Protein AF-A0A183DYH9-F1 (afdb_monomer)

Organism: NCBI:txid637853

Solvent-accessible surface area (backbone atoms only — not comparable to full-atom values): 12164 Å² total; per-residue (Å²): 111,69,68,58,54,53,50,52,53,51,53,53,50,51,52,52,52,52,51,51,53,52,53,52,52,51,52,52,53,54,51,52,49,52,52,50,54,58,56,40,72,73,78,57,60,70,69,62,46,52,55,51,51,53,54,50,52,53,53,49,52,51,51,53,50,53,50,52,49,51,53,50,53,51,52,51,53,50,51,68,54,48,55,59,54,53,51,51,50,52,51,54,50,51,52,53,51,50,52,52,52,51,55,51,50,53,51,52,52,52,52,52,52,52,51,50,54,52,54,54,64,61,60,74,68,69,73,88,70,80,77,76,88,71,82,84,77,78,82,77,90,74,94,74,78,90,78,90,80,91,78,92,80,91,79,90,86,82,89,86,89,83,90,83,90,82,89,83,89,80,90,79,90,75,86,82,92,83,87,78,90,79,88,79,88,85,84,89,133

Sequence (189 aa):
MIIIIMFMIVITTMAVVIMIAVIMMIIIVVTIMVITIVIMMADYDYDMIMLIVIMMITIIMIMIMMNAIMVTATMIMMITIMMPMTMITMIMVVIAIMMIVITVMIMMTTIISMIMTIMTDYDDYDCDHDYDYGDNDYNYDYDYDNCDCDYDCDYDYDDYDHDYDDHYDHDCDNGPDYGYDYDYDYEYD

Structure (mmCIF, N/CA/C/O backbone):
data_AF-A0A183DYH9-F1
#
_entry.id   AF-A0A183DYH9-F1
#
loop_
_atom_site.group_PDB
_atom_site.id
_atom_site.type_symbol
_atom_site.label_atom_id
_atom_site.label_alt_id
_atom_site.label_comp_id
_atom_site.label_asym_id
_atom_site.label_entity_id
_atom_site.label_seq_id
_atom_site.pdbx_PDB_ins_code
_atom_site.Cartn_x
_atom_site.Cartn_y
_atom_site.Cartn_z
_atom_site.occupancy
_atom_site.B_iso_or_equiv
_atom_site.auth_seq_id
_atom_site.auth_comp_id
_atom_site.auth_asym_id
_atom_site.auth_atom_id
_atom_site.pdbx_PDB_model_num
ATOM 1 N N . MET A 1 1 ? -15.715 0.589 10.327 1.00 70.06 1 MET A N 1
ATOM 2 C CA . MET A 1 1 ? -15.089 -0.577 9.660 1.00 70.06 1 MET A CA 1
ATOM 3 C C . MET A 1 1 ? -15.222 -0.521 8.136 1.00 70.06 1 MET A C 1
ATOM 5 O O . MET A 1 1 ? -14.199 -0.505 7.471 1.00 70.06 1 MET A O 1
ATOM 9 N N . ILE A 1 2 ? -16.437 -0.407 7.578 1.00 76.88 2 ILE A N 1
ATOM 10 C CA . ILE A 1 2 ? -16.676 -0.388 6.115 1.00 76.88 2 ILE A CA 1
ATOM 11 C C . ILE A 1 2 ? -15.893 0.721 5.391 1.00 76.88 2 ILE A C 1
ATOM 13 O O . ILE A 1 2 ? -15.236 0.445 4.396 1.00 76.88 2 ILE A O 1
ATOM 17 N N . ILE A 1 3 ? -15.886 1.949 5.925 1.00 71.38 3 ILE A N 1
ATOM 18 C CA . ILE A 1 3 ? -15.164 3.084 5.320 1.00 71.38 3 ILE A CA 1
ATOM 19 C C . ILE A 1 3 ? -13.662 2.788 5.181 1.00 71.38 3 ILE A C 1
ATOM 21 O O . ILE A 1 3 ? -13.074 3.059 4.142 1.00 71.38 3 ILE A O 1
ATOM 25 N N . ILE A 1 4 ? -13.042 2.167 6.187 1.00 72.25 4 ILE A N 1
ATOM 26 C CA . ILE A 1 4 ? -11.611 1.828 6.155 1.00 72.25 4 ILE A CA 1
ATOM 27 C C . ILE A 1 4 ? -11.325 0.740 5.122 1.00 72.25 4 ILE A C 1
ATOM 29 O O . ILE A 1 4 ? -10.362 0.858 4.372 1.00 72.25 4 ILE A O 1
ATOM 33 N N . ILE A 1 5 ? -12.182 -0.283 5.037 1.00 77.81 5 ILE A N 1
ATOM 34 C CA . ILE A 1 5 ? -12.065 -1.333 4.016 1.00 77.81 5 ILE A CA 1
ATOM 35 C C . ILE A 1 5 ? -12.156 -0.712 2.616 1.00 77.81 5 ILE A C 1
ATOM 37 O O . ILE A 1 5 ? -11.338 -1.025 1.756 1.00 77.81 5 ILE A O 1
ATOM 41 N N . MET A 1 6 ? -13.089 0.223 2.400 1.00 79.38 6 MET A N 1
ATOM 42 C CA . MET A 1 6 ? -13.199 0.948 1.131 1.00 79.38 6 MET A CA 1
ATOM 43 C C . MET A 1 6 ? -11.937 1.764 0.827 1.00 79.38 6 MET A C 1
ATOM 45 O O . MET A 1 6 ? -11.432 1.691 -0.290 1.00 79.38 6 MET A O 1
ATOM 49 N N . PHE A 1 7 ? -11.377 2.475 1.810 1.00 76.19 7 PHE A N 1
ATOM 50 C CA . PHE A 1 7 ? -10.120 3.209 1.630 1.00 76.19 7 PHE A CA 1
ATOM 51 C C . PHE A 1 7 ? -8.939 2.286 1.310 1.00 76.19 7 PHE A C 1
ATOM 53 O O . PHE A 1 7 ? -8.174 2.589 0.397 1.00 76.19 7 PHE A O 1
ATOM 60 N N . MET A 1 8 ? -8.805 1.146 1.994 1.00 77.81 8 MET A N 1
ATOM 61 C CA . MET A 1 8 ? -7.749 0.174 1.692 1.00 77.81 8 MET A CA 1
ATOM 62 C C . MET A 1 8 ? -7.876 -0.367 0.265 1.00 77.81 8 MET A C 1
ATOM 64 O O . MET A 1 8 ? -6.882 -0.396 -0.454 1.00 77.81 8 MET A O 1
ATOM 68 N N . ILE A 1 9 ? -9.090 -0.717 -0.178 1.00 81.31 9 ILE A N 1
ATOM 69 C CA . ILE A 1 9 ? -9.339 -1.177 -1.553 1.00 81.31 9 ILE A CA 1
ATOM 70 C C . ILE A 1 9 ? -8.952 -0.094 -2.567 1.00 81.31 9 ILE A C 1
ATOM 72 O O . ILE A 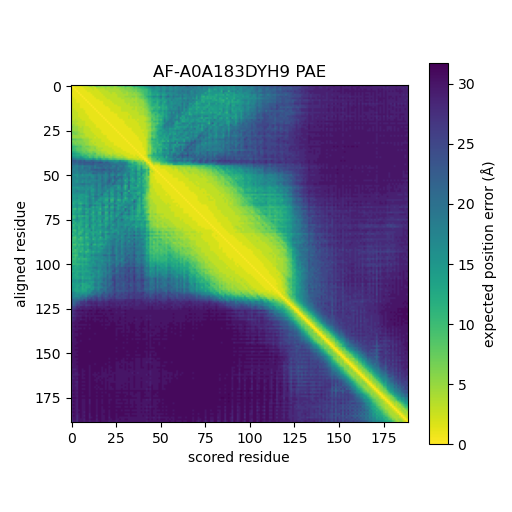1 9 ? -8.276 -0.393 -3.553 1.00 81.31 9 ILE A O 1
ATOM 76 N N . VAL A 1 10 ? -9.333 1.165 -2.329 1.00 80.38 10 VAL A N 1
ATOM 77 C CA . VAL A 1 10 ? -8.968 2.287 -3.211 1.00 80.38 10 VAL A CA 1
ATOM 78 C C . VAL A 1 10 ? -7.450 2.453 -3.278 1.00 80.38 10 VAL A C 1
ATOM 80 O O . VAL A 1 10 ? -6.890 2.542 -4.366 1.00 80.38 10 VAL A O 1
ATOM 83 N N . ILE A 1 11 ? -6.757 2.410 -2.143 1.00 77.69 11 ILE A N 1
ATOM 84 C CA . ILE A 1 11 ? -5.297 2.551 -2.105 1.00 77.69 11 ILE A CA 1
ATOM 85 C C . ILE A 1 11 ? -4.614 1.398 -2.852 1.00 77.69 11 ILE A C 1
ATOM 87 O O . ILE A 1 11 ? -3.754 1.636 -3.701 1.00 77.69 11 ILE A O 1
ATOM 91 N N . THR A 1 12 ? -5.020 0.150 -2.599 1.00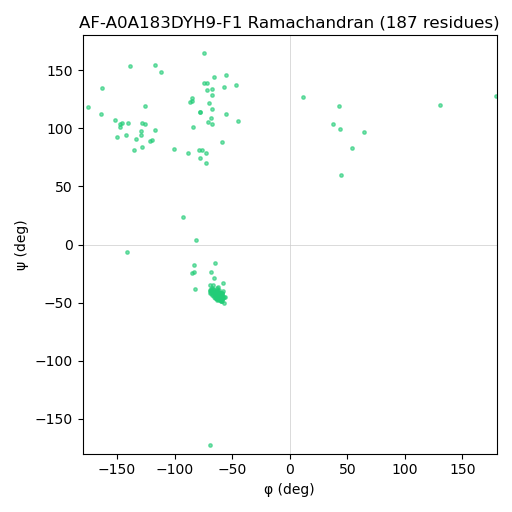 78.62 12 THR A N 1
ATOM 92 C CA . THR A 1 12 ? -4.442 -1.018 -3.279 1.00 78.62 12 THR A CA 1
ATOM 93 C C . THR A 1 12 ? -4.707 -0.982 -4.784 1.00 78.62 12 THR A C 1
ATOM 95 O O . THR A 1 12 ? -3.802 -1.247 -5.574 1.00 78.62 12 THR A O 1
ATOM 98 N N . THR A 1 13 ? -5.918 -0.613 -5.205 1.00 79.81 13 THR A N 1
ATOM 99 C CA . THR A 1 13 ? -6.245 -0.501 -6.635 1.00 79.81 13 THR A CA 1
ATOM 100 C C . THR A 1 13 ? -5.455 0.615 -7.312 1.00 79.81 13 THR A C 1
ATOM 102 O O . THR A 1 13 ? -4.912 0.385 -8.391 1.00 79.81 13 THR A O 1
ATOM 105 N N . MET A 1 14 ? -5.285 1.774 -6.669 1.00 82.38 14 MET A N 1
ATOM 106 C CA . MET A 1 14 ? -4.426 2.842 -7.192 1.00 82.38 14 MET A CA 1
ATOM 107 C C . MET A 1 14 ? -2.966 2.390 -7.324 1.00 82.38 14 MET A C 1
ATOM 109 O O . MET A 1 14 ? -2.352 2.637 -8.360 1.00 82.38 14 MET A O 1
ATOM 113 N N . ALA A 1 15 ? -2.425 1.673 -6.335 1.00 77.25 15 ALA A N 1
ATOM 114 C CA . ALA A 1 15 ? -1.061 1.145 -6.391 1.00 77.25 15 ALA A CA 1
ATOM 115 C C . ALA A 1 15 ? -0.855 0.187 -7.574 1.00 77.25 15 ALA A C 1
ATOM 117 O O . ALA A 1 15 ? 0.130 0.301 -8.306 1.00 77.25 15 ALA A O 1
ATOM 118 N N . VAL A 1 16 ? -1.804 -0.728 -7.795 1.00 82.06 16 VAL A N 1
ATOM 119 C CA . VAL A 1 16 ? -1.766 -1.677 -8.919 1.00 82.06 16 VAL A CA 1
ATOM 120 C C . VAL A 1 16 ? -1.860 -0.944 -10.257 1.00 82.06 16 VAL A C 1
ATOM 122 O O . VAL A 1 16 ? -1.085 -1.238 -11.164 1.00 82.06 16 VAL A O 1
ATOM 125 N N . VAL A 1 17 ? -2.754 0.041 -10.383 1.00 83.31 17 VAL A N 1
ATOM 126 C CA . VAL A 1 17 ? -2.893 0.836 -11.615 1.00 83.31 17 VAL A CA 1
ATOM 127 C C . VAL A 1 17 ? -1.604 1.596 -11.927 1.00 83.31 17 VAL A C 1
ATOM 129 O O . VAL A 1 17 ? -1.147 1.571 -13.070 1.00 83.31 17 VAL A O 1
ATOM 132 N N . ILE A 1 18 ? -0.980 2.216 -10.922 1.00 81.81 18 ILE A N 1
ATOM 133 C CA . ILE A 1 18 ? 0.300 2.919 -11.084 1.00 81.81 18 ILE A CA 1
ATOM 134 C C . ILE A 1 18 ? 1.393 1.937 -11.518 1.00 81.81 18 ILE A C 1
ATOM 136 O O . ILE A 1 18 ? 2.123 2.219 -12.466 1.00 81.81 18 ILE A O 1
ATOM 140 N N . MET A 1 19 ? 1.477 0.764 -10.887 1.00 86.25 19 MET A N 1
ATOM 141 C CA . MET A 1 19 ? 2.449 -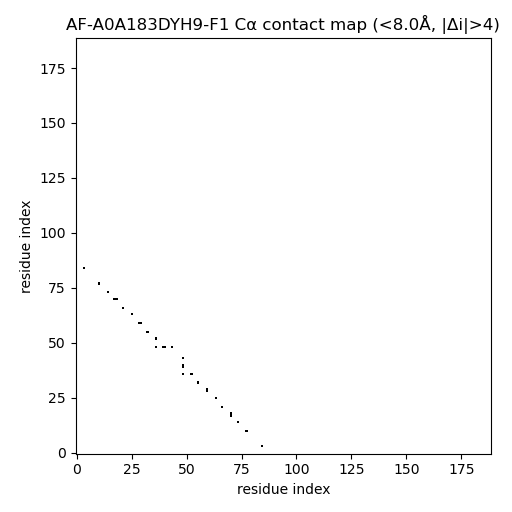0.267 -11.252 1.00 86.25 19 MET A CA 1
ATOM 142 C C . MET A 1 19 ? 2.277 -0.724 -12.707 1.00 86.25 19 MET A C 1
ATOM 144 O O . MET A 1 19 ? 3.256 -0.783 -13.450 1.00 86.25 19 MET A O 1
ATOM 148 N N . ILE A 1 20 ? 1.040 -0.989 -13.141 1.00 80.88 20 ILE A N 1
ATOM 149 C CA . ILE A 1 20 ? 0.737 -1.377 -14.527 1.00 80.88 20 ILE A CA 1
ATOM 150 C C . ILE A 1 20 ? 1.114 -0.254 -15.500 1.00 80.88 20 ILE A C 1
ATOM 152 O O . ILE A 1 20 ? 1.735 -0.525 -16.528 1.00 80.88 20 ILE A O 1
ATOM 156 N N . ALA A 1 21 ? 0.786 1.001 -15.181 1.00 81.12 21 ALA A N 1
ATOM 157 C CA . ALA A 1 21 ? 1.132 2.149 -16.016 1.00 81.12 21 ALA A CA 1
ATOM 158 C C . ALA A 1 21 ? 2.654 2.308 -16.172 1.00 81.12 21 ALA A C 1
ATOM 160 O O . ALA A 1 21 ? 3.140 2.537 -17.280 1.00 81.12 21 ALA A O 1
ATOM 161 N N . VAL A 1 22 ? 3.413 2.118 -15.088 1.00 81.94 22 VAL A N 1
ATOM 162 C CA . VAL A 1 22 ? 4.883 2.150 -15.108 1.00 81.94 22 VAL A CA 1
ATOM 163 C C . VAL A 1 22 ? 5.445 1.021 -15.974 1.00 81.94 22 VAL A C 1
ATOM 165 O O . VAL A 1 22 ? 6.307 1.273 -16.817 1.00 81.94 22 VAL A O 1
ATOM 168 N N . ILE A 1 23 ? 4.935 -0.206 -15.830 1.00 82.50 23 ILE A N 1
ATOM 169 C CA . ILE A 1 23 ? 5.358 -1.349 -16.656 1.00 82.50 23 ILE A CA 1
ATOM 170 C C . ILE A 1 23 ? 5.087 -1.070 -18.140 1.00 82.50 23 ILE A C 1
ATOM 172 O O . ILE A 1 23 ? 5.975 -1.247 -18.975 1.00 82.50 23 ILE A O 1
ATOM 176 N N . MET A 1 24 ? 3.891 -0.578 -18.470 1.00 85.62 24 MET A N 1
ATOM 177 C CA . MET A 1 24 ? 3.511 -0.208 -19.837 1.00 85.62 24 MET A CA 1
ATOM 178 C C . MET A 1 24 ? 4.438 0.867 -20.417 1.00 85.62 24 MET A C 1
ATOM 180 O O . MET A 1 24 ? 4.896 0.733 -21.551 1.00 85.62 24 MET A O 1
ATOM 184 N N . MET A 1 25 ? 4.767 1.903 -19.637 1.00 88.00 25 MET A N 1
ATOM 185 C CA . MET A 1 25 ? 5.688 2.962 -20.057 1.00 88.00 25 MET A CA 1
ATOM 186 C C . MET A 1 25 ? 7.079 2.403 -20.384 1.00 88.00 25 MET A C 1
ATOM 188 O O . MET A 1 25 ? 7.646 2.744 -21.422 1.00 88.00 25 MET A O 1
ATOM 192 N N . ILE A 1 26 ? 7.611 1.515 -19.537 1.00 81.81 26 ILE A N 1
ATOM 193 C CA . ILE A 1 26 ? 8.914 0.871 -19.759 1.00 81.81 26 ILE A CA 1
ATOM 194 C C . ILE A 1 26 ? 8.890 0.053 -21.055 1.00 81.81 26 ILE A C 1
ATOM 196 O O . ILE A 1 26 ? 9.798 0.193 -21.874 1.00 81.81 26 ILE A O 1
ATOM 200 N N . ILE A 1 27 ? 7.843 -0.749 -21.279 1.00 87.38 27 ILE A N 1
ATOM 201 C CA . ILE A 1 27 ? 7.702 -1.563 -22.497 1.00 87.38 27 ILE A CA 1
ATOM 202 C C . ILE A 1 27 ? 7.701 -0.677 -23.748 1.00 87.38 27 ILE A C 1
ATOM 204 O O . ILE A 1 27 ? 8.433 -0.962 -24.698 1.00 87.38 27 ILE A O 1
ATOM 208 N N . ILE A 1 28 ? 6.922 0.408 -23.751 1.00 87.12 28 ILE A N 1
ATOM 209 C CA . ILE A 1 28 ? 6.843 1.335 -24.890 1.00 87.12 28 ILE A CA 1
ATOM 210 C C . ILE A 1 28 ? 8.224 1.917 -25.205 1.00 87.12 28 ILE A C 1
ATOM 212 O O . ILE A 1 28 ? 8.653 1.908 -26.357 1.00 87.12 28 ILE A O 1
ATOM 216 N N . VAL A 1 29 ? 8.947 2.369 -24.183 1.00 86.31 29 VAL A N 1
ATOM 217 C CA . VAL A 1 29 ? 10.260 3.011 -24.342 1.00 86.31 29 VAL A CA 1
ATOM 218 C C . VAL A 1 29 ? 11.302 2.033 -24.866 1.00 86.31 29 VAL A C 1
ATOM 220 O O . VAL A 1 29 ? 12.028 2.355 -25.806 1.00 86.31 29 VAL A O 1
ATOM 223 N N . VAL A 1 30 ? 11.343 0.819 -24.310 1.00 85.75 30 VAL A N 1
ATOM 224 C CA . VAL A 1 30 ? 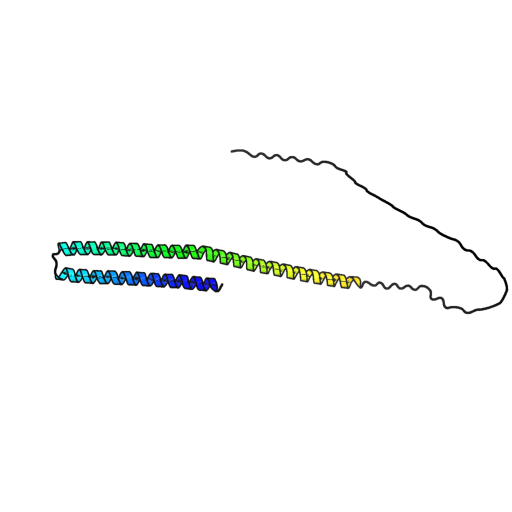12.232 -0.245 -24.794 1.00 85.75 30 VAL A CA 1
ATOM 225 C C . VAL A 1 30 ? 11.916 -0.583 -26.251 1.00 85.75 30 VAL A C 1
ATOM 227 O O . VAL A 1 30 ? 12.830 -0.719 -27.061 1.00 85.75 30 VAL A O 1
ATOM 230 N N . THR A 1 31 ? 10.634 -0.660 -26.611 1.00 85.75 31 THR A N 1
ATOM 231 C CA . THR A 1 31 ? 10.214 -0.974 -27.984 1.00 85.75 31 THR A CA 1
ATOM 232 C C . THR A 1 31 ? 10.644 0.118 -28.962 1.00 85.75 31 THR A C 1
ATOM 234 O O . THR A 1 31 ? 11.222 -0.192 -30.004 1.00 85.75 31 THR A O 1
ATOM 237 N N . ILE A 1 32 ? 10.428 1.392 -28.615 1.00 84.25 32 ILE A N 1
ATOM 238 C CA . ILE A 1 32 ? 10.880 2.532 -29.426 1.00 84.25 32 ILE A CA 1
ATOM 239 C C . ILE A 1 32 ? 12.400 2.481 -29.605 1.00 84.25 32 ILE A C 1
ATOM 241 O O . ILE A 1 32 ? 12.870 2.653 -30.727 1.00 84.25 32 ILE A O 1
ATOM 245 N N . MET A 1 33 ? 13.156 2.169 -28.545 1.00 82.81 33 MET A N 1
ATOM 246 C CA . MET A 1 33 ? 14.611 2.037 -28.634 1.00 82.81 33 MET A CA 1
ATOM 247 C C . MET A 1 33 ? 15.046 0.965 -29.624 1.00 82.81 33 MET A C 1
ATOM 249 O O . MET A 1 33 ? 15.922 1.209 -30.455 1.00 82.81 33 MET A O 1
ATOM 253 N N . VAL A 1 34 ? 14.465 -0.228 -29.534 1.00 82.12 34 VAL A N 1
ATOM 254 C CA . VAL A 1 34 ? 14.831 -1.321 -30.439 1.00 82.12 34 VAL A CA 1
ATOM 255 C C . VAL A 1 34 ? 14.561 -0.911 -31.886 1.00 82.12 34 VAL A C 1
ATOM 257 O O . VAL A 1 34 ? 15.427 -1.096 -32.739 1.00 82.12 34 VAL A O 1
ATOM 260 N N . ILE A 1 35 ? 13.413 -0.281 -32.154 1.00 78.94 35 ILE A N 1
ATOM 261 C CA . ILE A 1 35 ? 13.056 0.197 -33.495 1.00 78.94 35 ILE A CA 1
ATOM 262 C C . ILE A 1 35 ? 14.080 1.215 -34.008 1.00 78.94 35 ILE A C 1
ATOM 264 O O . ILE A 1 35 ? 14.562 1.077 -35.131 1.00 78.94 35 ILE A O 1
ATOM 268 N N . THR A 1 36 ? 14.458 2.210 -33.207 1.00 79.44 36 THR A N 1
ATOM 269 C CA . THR A 1 36 ? 15.431 3.225 -33.634 1.00 79.44 36 THR A CA 1
ATOM 270 C C . THR A 1 36 ? 16.816 2.636 -33.865 1.00 79.44 36 THR A C 1
ATOM 272 O O . THR A 1 36 ? 17.457 3.008 -34.840 1.00 79.44 36 THR A O 1
ATOM 275 N N . ILE A 1 37 ? 17.272 1.692 -33.032 1.00 76.12 37 ILE A N 1
ATOM 276 C CA . ILE A 1 37 ? 18.554 1.001 -33.252 1.00 76.12 37 ILE A CA 1
ATOM 277 C C . ILE A 1 37 ? 18.526 0.254 -34.587 1.00 76.12 37 ILE A C 1
ATOM 279 O O . ILE A 1 37 ? 19.448 0.407 -35.385 1.00 76.12 37 ILE A O 1
ATOM 283 N N . VAL A 1 38 ? 17.453 -0.494 -34.858 1.00 79.06 38 VAL A N 1
ATOM 284 C CA . VAL A 1 38 ? 17.289 -1.236 -36.117 1.00 79.06 38 VAL A CA 1
ATOM 285 C C . VAL A 1 38 ? 17.297 -0.297 -37.326 1.00 79.06 38 VAL A C 1
ATOM 287 O O . VAL A 1 38 ? 17.974 -0.590 -38.307 1.00 79.06 38 VAL A O 1
ATOM 290 N N . ILE A 1 39 ? 16.604 0.845 -37.249 1.00 74.75 39 ILE A N 1
ATOM 291 C CA . ILE A 1 39 ? 16.596 1.852 -38.324 1.00 74.75 39 ILE A CA 1
ATOM 292 C C . ILE A 1 39 ? 17.994 2.450 -38.523 1.00 74.75 39 ILE A C 1
ATOM 294 O O . ILE A 1 39 ? 18.444 2.600 -39.653 1.00 74.75 39 ILE A O 1
ATOM 298 N N . MET A 1 40 ? 18.716 2.762 -37.447 1.00 66.44 40 MET A N 1
ATOM 299 C CA . MET A 1 40 ? 20.048 3.364 -37.551 1.00 66.44 40 MET A CA 1
ATOM 300 C C . MET A 1 40 ? 21.098 2.405 -38.110 1.00 66.44 40 MET A C 1
ATOM 302 O O . MET A 1 40 ? 21.957 2.837 -38.874 1.00 66.44 40 MET A O 1
ATOM 306 N N . MET A 1 41 ? 21.006 1.110 -37.787 1.00 69.94 41 MET A N 1
ATOM 307 C CA . MET A 1 41 ? 21.869 0.078 -38.375 1.00 69.94 41 MET A CA 1
ATOM 308 C C . MET A 1 41 ? 21.658 -0.099 -39.885 1.00 69.94 41 MET A C 1
ATOM 310 O O . MET A 1 41 ? 22.510 -0.701 -40.533 1.00 69.94 41 MET A O 1
ATOM 314 N N . ALA A 1 42 ? 20.556 0.409 -40.449 1.00 66.44 42 ALA A N 1
ATOM 315 C CA . ALA A 1 42 ? 20.269 0.289 -41.872 1.00 66.44 42 ALA A CA 1
ATOM 316 C C . ALA A 1 42 ? 20.971 1.348 -42.751 1.00 66.44 42 ALA A C 1
ATOM 318 O O . ALA A 1 42 ? 21.176 1.057 -43.924 1.00 66.44 42 ALA A O 1
ATOM 319 N N . ASP A 1 43 ? 21.365 2.520 -42.217 1.00 6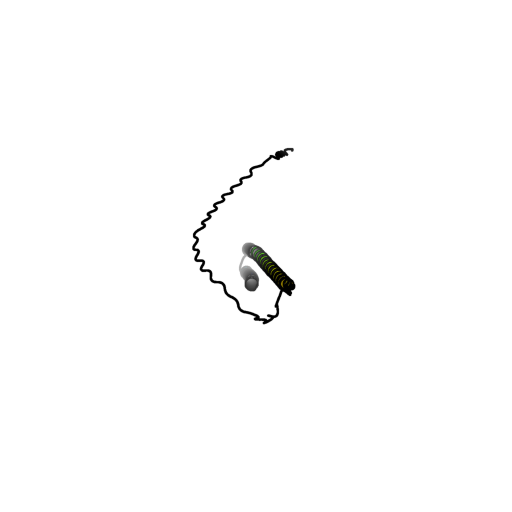2.41 43 ASP A N 1
ATOM 320 C CA . ASP A 1 43 ? 21.777 3.678 -43.047 1.00 62.41 43 ASP A CA 1
ATOM 321 C C . ASP A 1 43 ? 22.981 4.520 -42.537 1.00 62.41 43 ASP A C 1
ATOM 323 O O . ASP A 1 43 ? 23.434 5.408 -43.262 1.00 62.41 43 ASP A O 1
ATOM 327 N N . TYR A 1 44 ? 23.536 4.289 -41.333 1.00 62.84 44 TYR A N 1
ATOM 328 C CA . TYR A 1 44 ? 24.557 5.178 -40.732 1.00 62.84 44 TYR A CA 1
ATOM 329 C C . TYR A 1 44 ? 25.940 4.542 -40.495 1.00 62.84 44 TYR A C 1
ATOM 331 O O . TYR A 1 44 ? 26.079 3.337 -40.313 1.00 62.84 44 TYR A O 1
ATOM 339 N N . ASP A 1 45 ? 26.974 5.391 -40.462 1.00 73.38 45 ASP A N 1
ATOM 340 C CA . ASP A 1 45 ? 28.348 5.019 -40.101 1.00 73.38 45 ASP A CA 1
ATOM 341 C C . ASP A 1 45 ? 28.437 4.595 -38.617 1.00 73.38 45 ASP A C 1
ATOM 343 O O . ASP A 1 45 ? 27.737 5.150 -37.758 1.00 73.38 45 ASP A O 1
ATOM 347 N N . TYR A 1 46 ? 29.284 3.611 -38.298 1.00 76.62 46 TYR A N 1
ATOM 348 C CA . TYR A 1 46 ? 29.280 2.905 -37.002 1.00 76.62 46 TYR A CA 1
ATOM 349 C C . TYR A 1 46 ? 29.480 3.834 -35.789 1.00 76.62 46 TYR A C 1
ATOM 351 O O . TYR A 1 46 ? 28.887 3.597 -34.732 1.00 76.62 46 TYR A O 1
ATOM 359 N N . ASP A 1 47 ? 30.253 4.912 -35.936 1.00 75.88 47 ASP A N 1
ATOM 360 C CA . ASP A 1 47 ? 30.526 5.872 -34.857 1.00 75.88 47 ASP A CA 1
ATOM 361 C C . ASP A 1 47 ? 29.287 6.699 -34.476 1.00 75.88 47 ASP A C 1
ATOM 363 O O . ASP A 1 47 ? 29.016 6.926 -33.292 1.00 75.88 47 ASP A O 1
ATOM 367 N N . MET A 1 48 ? 28.477 7.102 -35.462 1.00 80.00 48 MET A N 1
ATOM 368 C CA . MET A 1 48 ? 27.212 7.794 -35.199 1.00 80.00 48 MET A CA 1
ATOM 369 C C . MET A 1 48 ? 26.195 6.863 -34.541 1.00 80.00 48 MET A C 1
ATOM 371 O O . MET A 1 48 ? 25.506 7.272 -33.604 1.00 80.00 48 MET A O 1
ATOM 375 N N . ILE A 1 49 ? 26.130 5.606 -34.990 1.00 75.81 49 ILE A N 1
ATOM 376 C CA . ILE A 1 49 ? 25.262 4.592 -34.383 1.00 75.81 49 ILE A CA 1
ATOM 377 C C . ILE A 1 49 ? 25.645 4.392 -32.914 1.00 75.81 49 ILE A C 1
ATOM 379 O O . ILE A 1 49 ? 24.768 4.401 -32.050 1.00 75.81 49 ILE A O 1
ATOM 383 N N . MET A 1 50 ? 26.940 4.268 -32.603 1.00 78.56 50 MET A N 1
ATOM 384 C CA . MET A 1 50 ? 27.412 4.075 -31.230 1.00 78.56 50 MET A CA 1
ATOM 385 C C . MET A 1 50 ? 27.037 5.253 -30.321 1.00 78.56 50 MET A C 1
ATOM 387 O O . MET A 1 50 ? 26.545 5.038 -29.211 1.00 78.56 50 MET A O 1
ATOM 391 N N . LEU A 1 51 ? 27.206 6.492 -30.795 1.00 80.88 51 LEU A N 1
ATOM 392 C CA . LEU A 1 51 ? 26.849 7.686 -30.026 1.00 80.88 51 LEU A CA 1
ATOM 393 C C . LEU A 1 51 ? 25.344 7.755 -29.746 1.00 80.88 51 LEU A C 1
ATOM 395 O O . LEU A 1 51 ? 24.941 8.053 -28.618 1.00 80.88 51 LEU A O 1
ATOM 399 N N . ILE A 1 52 ? 24.509 7.434 -30.738 1.00 81.12 52 ILE A N 1
ATOM 400 C CA . ILE A 1 52 ? 23.060 7.442 -30.535 1.00 81.12 52 ILE A CA 1
ATOM 401 C C . ILE A 1 52 ? 22.651 6.306 -29.595 1.00 81.12 52 ILE A C 1
ATOM 403 O O . ILE A 1 52 ? 21.877 6.554 -28.677 1.00 81.12 52 ILE A O 1
ATOM 407 N N . VAL A 1 53 ? 23.213 5.099 -29.729 1.00 81.19 53 VAL A N 1
ATOM 408 C CA . VAL A 1 53 ? 22.958 3.983 -28.798 1.00 81.19 53 VAL A CA 1
ATOM 409 C C . VAL A 1 53 ? 23.303 4.373 -27.358 1.00 81.19 53 VAL A C 1
ATOM 411 O O . VAL A 1 53 ? 22.491 4.148 -26.460 1.00 81.19 53 VAL A O 1
ATOM 414 N N . ILE A 1 54 ? 24.454 5.012 -27.123 1.00 82.31 54 ILE A N 1
ATOM 415 C CA . ILE A 1 54 ? 24.832 5.498 -25.787 1.00 82.31 54 ILE A CA 1
ATOM 416 C C . ILE A 1 54 ? 23.807 6.518 -25.274 1.00 82.31 54 ILE A C 1
ATOM 418 O O . ILE A 1 54 ? 23.355 6.404 -24.136 1.00 82.31 54 ILE A O 1
ATOM 422 N N . MET A 1 55 ? 23.388 7.473 -26.109 1.00 85.31 55 MET A N 1
ATOM 423 C CA . MET A 1 55 ? 22.360 8.454 -25.747 1.00 85.31 55 MET A CA 1
ATOM 424 C C . MET A 1 55 ? 21.004 7.796 -25.437 1.00 85.31 55 MET A C 1
ATOM 426 O O . MET A 1 55 ? 20.301 8.215 -24.521 1.00 85.31 55 MET A O 1
ATOM 430 N N . MET A 1 56 ? 20.627 6.739 -26.156 1.00 85.12 56 MET A N 1
ATOM 431 C CA . MET A 1 56 ? 19.398 6.000 -25.863 1.00 85.12 56 MET A CA 1
ATOM 432 C C . MET A 1 56 ? 19.481 5.271 -24.525 1.00 85.12 56 MET A C 1
ATOM 434 O O . MET A 1 56 ? 18.540 5.331 -23.733 1.00 85.12 56 MET A O 1
ATOM 438 N N . ILE A 1 57 ? 20.614 4.620 -24.248 1.00 82.50 57 ILE A N 1
ATOM 439 C CA . ILE A 1 57 ? 20.842 3.922 -22.979 1.00 82.50 57 ILE A CA 1
ATOM 440 C C . ILE A 1 57 ? 20.775 4.911 -21.811 1.00 82.50 57 ILE A C 1
ATOM 442 O O . ILE A 1 57 ? 20.126 4.615 -20.806 1.00 82.50 57 ILE A O 1
ATOM 446 N N . THR A 1 58 ? 21.376 6.099 -21.932 1.00 88.12 58 THR A N 1
ATOM 447 C CA . THR A 1 58 ? 21.324 7.105 -20.859 1.00 88.12 58 THR A CA 1
ATOM 448 C C . THR A 1 58 ? 19.906 7.618 -20.623 1.00 88.12 58 THR A C 1
ATOM 450 O O . THR A 1 58 ? 19.484 7.699 -19.468 1.00 88.12 58 THR A O 1
ATOM 453 N N . ILE A 1 59 ? 19.134 7.884 -21.682 1.00 86.19 59 ILE A N 1
ATOM 454 C CA . ILE A 1 59 ? 17.720 8.274 -21.560 1.00 86.19 59 ILE A CA 1
ATOM 455 C C . ILE A 1 59 ? 16.919 7.181 -20.842 1.00 86.19 59 ILE A C 1
ATOM 457 O O . ILE A 1 59 ? 16.150 7.480 -19.929 1.00 86.19 59 ILE A O 1
ATOM 461 N N . ILE A 1 60 ? 17.134 5.911 -21.189 1.00 85.06 60 ILE A N 1
ATOM 462 C CA . ILE A 1 60 ? 16.449 4.787 -20.540 1.00 85.06 60 ILE A CA 1
ATOM 463 C C . ILE A 1 60 ? 16.819 4.682 -19.067 1.00 85.06 60 ILE A C 1
ATOM 465 O O . ILE A 1 60 ? 15.932 4.507 -18.233 1.00 85.06 60 ILE A O 1
ATOM 469 N N . MET A 1 61 ? 18.099 4.824 -18.723 1.00 85.69 61 MET A N 1
ATOM 470 C CA . MET A 1 61 ? 18.523 4.818 -17.323 1.00 85.69 61 MET A CA 1
ATOM 471 C C . MET A 1 61 ? 17.848 5.938 -16.526 1.00 85.69 61 MET A C 1
ATOM 473 O O . MET A 1 61 ? 17.367 5.686 -15.420 1.00 85.69 61 MET A O 1
ATOM 477 N N . ILE A 1 62 ? 17.751 7.146 -17.092 1.00 87.38 62 ILE A N 1
ATOM 478 C CA . ILE A 1 62 ? 17.050 8.273 -16.460 1.00 87.38 62 ILE A CA 1
ATOM 479 C C . ILE A 1 62 ? 15.566 7.943 -16.273 1.00 87.38 62 ILE A C 1
ATOM 481 O O . ILE A 1 62 ? 15.027 8.141 -15.186 1.00 87.38 62 ILE A O 1
ATOM 485 N N . MET A 1 63 ? 14.907 7.389 -17.290 1.00 87.50 63 MET A N 1
ATOM 486 C CA . MET A 1 63 ? 13.497 7.010 -17.205 1.00 87.50 63 MET A CA 1
ATOM 487 C C . MET A 1 63 ? 13.228 5.926 -16.159 1.00 87.50 63 MET A C 1
ATOM 489 O O . MET A 1 63 ? 12.278 6.038 -15.385 1.00 87.50 63 MET A O 1
ATOM 493 N N . ILE A 1 64 ? 14.069 4.890 -16.107 1.00 83.31 64 ILE A N 1
ATOM 494 C CA . ILE A 1 64 ? 13.975 3.832 -15.095 1.00 83.31 64 ILE A CA 1
ATOM 495 C C . ILE A 1 64 ? 14.158 4.432 -13.699 1.00 83.31 64 ILE A C 1
ATOM 497 O O . ILE A 1 64 ? 13.385 4.118 -12.795 1.00 83.31 64 ILE A O 1
ATOM 501 N N . MET A 1 65 ? 15.132 5.328 -13.525 1.00 86.56 65 MET A N 1
ATOM 502 C CA . MET A 1 65 ? 15.384 5.990 -12.248 1.00 86.56 65 MET A CA 1
ATOM 503 C C . MET A 1 65 ? 14.204 6.868 -11.820 1.00 86.56 65 MET A C 1
ATOM 505 O O . MET A 1 65 ? 13.755 6.768 -10.680 1.00 86.56 65 MET A O 1
ATOM 509 N N . MET A 1 66 ? 13.651 7.675 -12.728 1.00 87.50 66 MET A N 1
ATOM 510 C CA . MET A 1 66 ? 12.460 8.481 -12.451 1.00 87.50 66 MET A CA 1
ATOM 511 C C . MET A 1 66 ? 11.266 7.610 -12.054 1.00 87.50 66 MET A C 1
ATOM 513 O O . MET A 1 66 ? 10.585 7.913 -11.076 1.00 87.50 66 MET A O 1
ATOM 517 N N . ASN A 1 67 ? 11.043 6.499 -12.758 1.00 83.75 67 ASN A N 1
ATOM 518 C CA . ASN A 1 67 ? 9.983 5.555 -12.416 1.00 83.75 67 ASN A CA 1
ATOM 519 C C . ASN A 1 67 ? 10.203 4.917 -11.041 1.00 83.75 67 ASN A C 1
ATOM 521 O O . ASN A 1 67 ? 9.265 4.844 -10.250 1.00 83.75 67 ASN A O 1
ATOM 525 N N . ALA A 1 68 ? 11.433 4.512 -10.718 1.00 82.69 68 ALA A N 1
ATOM 526 C CA . ALA A 1 68 ? 11.764 3.977 -9.400 1.00 82.69 68 ALA A CA 1
ATOM 527 C C . ALA A 1 68 ? 11.498 5.006 -8.287 1.00 82.69 68 ALA A C 1
ATOM 529 O O . ALA A 1 68 ? 10.922 4.662 -7.251 1.00 82.69 68 ALA A O 1
ATOM 530 N N . ILE A 1 69 ? 11.848 6.276 -8.518 1.00 86.81 69 ILE A N 1
ATOM 531 C CA . ILE A 1 69 ? 11.574 7.374 -7.583 1.00 86.81 69 ILE A CA 1
ATOM 532 C C . ILE A 1 69 ? 10.065 7.560 -7.403 1.00 86.81 69 ILE A C 1
ATOM 534 O O . ILE A 1 69 ? 9.601 7.622 -6.266 1.00 86.81 69 ILE A O 1
ATOM 538 N N . MET A 1 70 ? 9.287 7.596 -8.491 1.00 87.31 70 MET A N 1
ATOM 539 C CA . MET A 1 70 ? 7.831 7.745 -8.405 1.00 87.31 70 MET A CA 1
ATOM 540 C C . MET A 1 70 ? 7.182 6.590 -7.641 1.00 87.31 70 MET A C 1
ATOM 542 O O . MET A 1 70 ? 6.384 6.829 -6.735 1.00 87.31 70 MET A O 1
ATOM 546 N N . VAL A 1 71 ? 7.560 5.344 -7.940 1.00 83.12 71 VAL A N 1
ATOM 547 C CA . VAL A 1 71 ? 7.050 4.169 -7.218 1.00 83.12 71 VAL A CA 1
ATOM 548 C C . VAL A 1 71 ? 7.394 4.270 -5.732 1.00 83.12 71 VAL A C 1
ATOM 550 O O . VAL A 1 71 ? 6.509 4.136 -4.889 1.00 83.12 71 VAL A O 1
ATOM 553 N N . THR A 1 72 ? 8.638 4.603 -5.392 1.00 85.25 72 THR A N 1
ATOM 554 C CA . THR A 1 72 ? 9.058 4.750 -3.990 1.00 85.25 72 THR A CA 1
ATOM 555 C C . THR A 1 72 ? 8.284 5.863 -3.279 1.00 85.25 72 THR A C 1
ATOM 557 O O . THR A 1 72 ? 7.796 5.656 -2.169 1.00 85.25 72 THR A O 1
ATOM 560 N N . ALA A 1 73 ? 8.090 7.017 -3.923 1.00 81.12 73 ALA A N 1
ATOM 561 C CA . ALA A 1 73 ? 7.319 8.128 -3.369 1.00 81.12 73 ALA A CA 1
ATOM 562 C C . ALA A 1 73 ? 5.851 7.746 -3.118 1.00 81.12 73 ALA A C 1
ATOM 564 O O . ALA A 1 73 ? 5.296 8.071 -2.067 1.00 81.12 73 ALA A O 1
ATOM 565 N N . THR A 1 74 ? 5.229 7.007 -4.043 1.00 83.62 74 THR A N 1
ATOM 566 C CA . THR A 1 74 ? 3.853 6.517 -3.855 1.00 83.62 74 THR A CA 1
ATOM 567 C C . THR A 1 74 ? 3.755 5.503 -2.719 1.00 83.62 74 THR A C 1
ATOM 569 O O . THR A 1 74 ? 2.839 5.597 -1.905 1.00 83.62 74 THR A O 1
ATOM 572 N N . MET A 1 75 ? 4.723 4.589 -2.594 1.00 83.31 75 MET A N 1
ATOM 573 C CA . MET A 1 75 ? 4.790 3.638 -1.480 1.00 83.31 75 MET A CA 1
ATOM 574 C C . MET A 1 75 ? 4.920 4.353 -0.134 1.00 83.31 75 MET A C 1
ATOM 576 O O . MET A 1 75 ? 4.196 4.022 0.805 1.00 83.31 75 MET A O 1
ATOM 580 N N . ILE A 1 76 ? 5.783 5.370 -0.051 1.00 85.62 76 ILE A N 1
ATOM 581 C CA . ILE A 1 76 ? 5.932 6.185 1.159 1.00 85.62 76 ILE A CA 1
ATOM 582 C C . ILE A 1 76 ? 4.614 6.888 1.491 1.00 85.62 76 ILE A C 1
ATOM 584 O O . ILE A 1 76 ? 4.163 6.783 2.627 1.00 85.62 76 ILE A O 1
ATOM 588 N N . MET A 1 77 ? 3.958 7.533 0.518 1.00 83.31 77 MET A N 1
ATOM 589 C CA . MET A 1 77 ? 2.653 8.171 0.746 1.00 83.31 77 MET A CA 1
ATOM 590 C C . MET A 1 77 ? 1.588 7.187 1.240 1.00 83.31 77 MET A C 1
ATOM 592 O O . MET A 1 77 ? 0.798 7.516 2.121 1.00 83.31 77 MET A O 1
ATOM 596 N N . MET A 1 78 ? 1.558 5.965 0.708 1.00 84.69 78 MET A N 1
ATOM 597 C CA . MET A 1 78 ? 0.618 4.952 1.188 1.00 84.69 78 MET A CA 1
ATOM 598 C C . MET A 1 78 ? 0.891 4.577 2.645 1.00 84.69 78 MET A C 1
ATOM 600 O O . MET A 1 78 ? -0.043 4.517 3.442 1.00 84.69 78 MET A O 1
ATOM 604 N N . ILE A 1 79 ? 2.156 4.372 3.020 1.00 81.81 79 ILE A N 1
ATOM 605 C CA . ILE A 1 79 ? 2.531 4.051 4.403 1.00 81.81 79 ILE A CA 1
ATOM 606 C C . ILE A 1 79 ? 2.179 5.209 5.346 1.00 81.81 79 ILE A C 1
ATOM 608 O O . ILE A 1 79 ? 1.593 4.974 6.406 1.00 81.81 79 ILE A O 1
ATOM 612 N N . THR A 1 80 ? 2.483 6.452 4.960 1.00 87.06 80 THR A N 1
ATOM 613 C CA . THR A 1 80 ? 2.211 7.629 5.799 1.00 87.06 80 THR A CA 1
ATOM 614 C C . THR A 1 80 ? 0.722 7.882 5.997 1.00 87.06 80 THR A C 1
ATOM 616 O O . THR A 1 80 ? 0.352 8.393 7.048 1.00 87.06 80 THR A O 1
ATOM 619 N N . ILE A 1 81 ? -0.137 7.496 5.049 1.00 83.31 81 ILE A N 1
ATOM 620 C CA . ILE A 1 81 ? -1.598 7.586 5.197 1.00 83.31 81 ILE A CA 1
ATOM 621 C C . ILE A 1 81 ? -2.157 6.389 5.978 1.00 83.31 81 ILE A C 1
ATOM 623 O O . ILE A 1 81 ? -3.066 6.552 6.793 1.00 83.31 81 ILE A O 1
ATOM 627 N N . MET A 1 82 ? -1.626 5.180 5.775 1.00 82.12 82 MET A N 1
ATOM 628 C CA . MET A 1 82 ? -2.142 3.988 6.455 1.00 82.12 82 MET A CA 1
ATOM 629 C C . MET A 1 82 ? -1.844 3.978 7.958 1.00 82.12 82 MET A C 1
ATOM 631 O O . MET A 1 82 ? -2.725 3.604 8.728 1.00 82.12 82 MET A O 1
ATOM 635 N N . MET A 1 83 ? -0.655 4.409 8.395 1.00 85.75 83 MET A N 1
ATOM 636 C CA . MET A 1 83 ? -0.298 4.424 9.824 1.00 85.75 83 MET A CA 1
ATOM 637 C C . MET A 1 83 ? -1.254 5.237 10.721 1.00 85.75 83 MET A C 1
ATOM 639 O O . MET A 1 83 ? -1.719 4.700 11.727 1.00 85.75 83 MET A O 1
ATOM 643 N N . PRO A 1 84 ? -1.602 6.502 10.414 1.00 85.75 84 PRO A N 1
ATOM 644 C CA . PRO A 1 84 ? -2.550 7.246 11.238 1.00 85.75 84 PRO A CA 1
ATOM 645 C C . PRO A 1 84 ? -3.954 6.641 11.168 1.00 85.75 84 PRO A C 1
ATOM 647 O O . PRO A 1 84 ? -4.652 6.612 12.178 1.00 85.75 84 PRO A O 1
ATOM 650 N N . MET A 1 85 ? -4.363 6.097 10.017 1.00 85.19 85 MET A N 1
ATOM 651 C CA . MET A 1 85 ? -5.669 5.448 9.886 1.00 85.19 85 MET A CA 1
ATOM 652 C C . MET A 1 85 ? -5.783 4.215 10.787 1.00 85.19 85 MET A C 1
ATOM 654 O O . MET A 1 85 ? -6.786 4.071 11.487 1.00 85.19 85 MET A O 1
ATOM 658 N N . THR A 1 86 ? -4.763 3.352 10.833 1.00 84.25 86 THR A N 1
ATOM 659 C CA . THR A 1 86 ? -4.773 2.185 11.730 1.00 84.25 86 THR A CA 1
ATOM 660 C C . THR A 1 86 ? -4.757 2.607 13.199 1.00 84.25 86 THR A C 1
ATOM 662 O O . THR A 1 86 ? -5.531 2.070 13.994 1.00 84.25 86 THR A O 1
ATOM 665 N N . MET A 1 87 ? -3.979 3.630 13.562 1.00 89.88 87 MET A N 1
ATOM 666 C CA . MET A 1 87 ? -3.987 4.197 14.917 1.00 89.88 87 MET A CA 1
ATOM 667 C C . MET A 1 87 ? -5.375 4.708 15.321 1.00 89.88 87 MET A C 1
ATOM 669 O O . MET A 1 87 ? -5.881 4.340 16.381 1.00 89.88 87 MET A O 1
ATOM 673 N N . ILE A 1 88 ? -6.034 5.487 14.458 1.00 89.94 88 ILE A N 1
ATOM 674 C CA . ILE A 1 88 ? -7.392 5.991 14.709 1.00 89.94 88 ILE A CA 1
ATOM 675 C C . ILE A 1 88 ? -8.364 4.826 14.907 1.00 89.94 88 ILE A C 1
ATOM 677 O O . ILE A 1 88 ? -9.187 4.861 15.822 1.00 89.94 88 ILE A O 1
ATOM 681 N N . THR A 1 89 ? -8.259 3.761 14.106 1.00 87.50 89 THR A N 1
ATOM 682 C CA . THR A 1 89 ? -9.135 2.595 14.289 1.00 87.50 89 THR A CA 1
ATOM 683 C C . THR A 1 89 ? -8.930 1.901 15.624 1.00 87.50 89 THR A C 1
ATOM 685 O O . THR A 1 89 ? -9.918 1.566 16.273 1.00 87.50 89 THR A O 1
ATOM 688 N N . MET A 1 90 ? -7.682 1.740 16.066 1.00 91.94 90 MET A N 1
ATOM 689 C CA . MET A 1 90 ? -7.382 1.152 17.370 1.00 91.94 90 MET A CA 1
ATOM 690 C C . MET A 1 90 ? -7.974 2.001 18.497 1.00 91.94 90 MET A C 1
ATOM 692 O O . MET A 1 90 ? -8.624 1.458 19.386 1.00 91.94 90 MET A O 1
ATOM 696 N N . ILE A 1 91 ? -7.847 3.330 18.414 1.00 93.19 91 ILE A N 1
ATOM 697 C CA . ILE A 1 91 ? -8.443 4.253 19.389 1.00 93.19 91 ILE A CA 1
ATOM 698 C C . ILE A 1 91 ? -9.968 4.105 19.422 1.00 93.19 91 ILE A C 1
ATOM 700 O O . ILE A 1 91 ? -10.543 3.961 20.499 1.00 93.19 91 ILE A O 1
ATOM 704 N N . MET A 1 92 ? -10.638 4.076 18.265 1.00 90.62 92 MET A N 1
ATOM 705 C CA . MET A 1 92 ? -12.094 3.893 18.230 1.00 90.62 92 MET A CA 1
ATOM 706 C C . MET A 1 92 ? -12.532 2.552 18.829 1.00 90.62 92 MET A C 1
ATOM 708 O O . MET A 1 92 ? -13.549 2.499 19.516 1.00 90.62 92 MET A O 1
ATOM 712 N N . VAL A 1 93 ? -11.781 1.474 18.581 1.00 91.88 93 VAL A N 1
ATOM 713 C CA . VAL A 1 93 ? -12.063 0.150 19.158 1.00 91.88 93 VAL A CA 1
ATOM 714 C C . VAL A 1 93 ? -11.917 0.186 20.678 1.00 91.88 93 VAL A C 1
ATOM 716 O O . VAL A 1 93 ? -12.798 -0.306 21.378 1.00 91.88 93 VAL A O 1
ATOM 719 N N . VAL A 1 94 ? -10.859 0.814 21.197 1.00 94.81 94 VAL A N 1
ATOM 720 C CA . VAL A 1 94 ? -10.657 0.975 22.646 1.00 94.81 94 VAL A CA 1
ATOM 721 C C . VAL A 1 94 ? -11.804 1.766 23.273 1.00 94.81 94 VAL A C 1
ATOM 723 O O . VAL A 1 94 ? -12.366 1.320 24.270 1.00 94.81 94 VAL A O 1
ATOM 726 N N . ILE A 1 95 ? -12.212 2.885 22.666 1.00 94.81 95 ILE A N 1
ATOM 727 C CA . ILE A 1 95 ? -13.353 3.682 23.145 1.00 94.81 95 ILE A CA 1
ATOM 728 C C . ILE A 1 95 ? -14.638 2.844 23.145 1.00 94.81 95 ILE A C 1
ATOM 730 O O . ILE A 1 95 ? -15.381 2.863 24.123 1.00 94.81 95 ILE A O 1
ATOM 734 N N . ALA A 1 96 ? -14.895 2.074 22.085 1.00 93.94 96 ALA A N 1
ATOM 735 C CA . ALA A 1 96 ? -16.069 1.208 22.016 1.00 93.94 96 ALA A CA 1
ATOM 736 C C . ALA A 1 96 ? -16.069 0.149 23.132 1.00 93.94 96 ALA A C 1
ATOM 738 O O . ALA A 1 96 ? -17.095 -0.056 23.780 1.00 93.94 96 ALA A O 1
ATOM 739 N N . ILE A 1 97 ? -14.921 -0.481 23.400 1.00 94.31 97 ILE A N 1
ATOM 740 C CA . ILE A 1 97 ? -14.773 -1.441 24.504 1.00 94.31 97 ILE A CA 1
ATOM 741 C C . ILE A 1 97 ? -15.006 -0.749 25.850 1.00 94.31 97 ILE A C 1
ATOM 743 O O . ILE A 1 97 ? -15.757 -1.269 26.671 1.00 94.31 97 ILE A O 1
ATOM 747 N N . MET A 1 98 ? -14.426 0.433 26.072 1.00 94.56 98 MET A N 1
ATOM 748 C CA . MET A 1 98 ? -14.642 1.199 27.304 1.00 94.56 98 MET A CA 1
ATOM 749 C C . MET A 1 98 ? -16.120 1.525 27.526 1.00 94.56 98 MET A C 1
ATOM 751 O O . MET A 1 98 ? -16.622 1.344 28.632 1.00 94.56 98 MET A O 1
ATOM 755 N N . MET A 1 99 ? -16.832 1.953 26.481 1.00 95.56 99 MET A N 1
ATOM 756 C CA . MET A 1 99 ? -18.270 2.217 26.559 1.00 95.56 99 MET A CA 1
ATOM 757 C C . MET A 1 99 ? -19.049 0.958 26.946 1.00 95.56 99 MET A C 1
ATOM 759 O O . MET A 1 99 ? -19.909 1.022 27.822 1.00 95.56 99 MET A O 1
ATOM 763 N N . ILE A 1 100 ? -18.713 -0.196 26.360 1.00 95.06 100 ILE A N 1
ATOM 764 C CA . ILE A 1 100 ? -19.324 -1.479 26.736 1.00 95.06 100 ILE A CA 1
ATOM 765 C C . ILE A 1 100 ? -19.068 -1.770 28.219 1.00 95.06 100 ILE A C 1
ATOM 767 O O . ILE A 1 100 ? -20.016 -2.038 28.951 1.00 95.06 100 ILE A O 1
ATOM 771 N N . VAL A 1 101 ? -17.827 -1.644 28.693 1.00 95.81 101 VAL A N 1
ATOM 772 C CA . VAL A 1 101 ? -17.488 -1.878 30.107 1.00 95.81 101 VAL A CA 1
ATOM 773 C C . VAL A 1 101 ? -18.289 -0.958 31.031 1.00 95.81 101 VAL A C 1
ATOM 775 O O . VAL A 1 101 ? -18.882 -1.440 31.993 1.00 95.81 101 VAL A O 1
ATOM 778 N N . ILE A 1 102 ? -18.380 0.339 30.722 1.00 95.69 102 ILE A N 1
ATOM 779 C CA . ILE A 1 102 ? -19.168 1.301 31.509 1.00 95.69 102 ILE A CA 1
ATOM 780 C C . ILE A 1 102 ? -20.647 0.899 31.538 1.0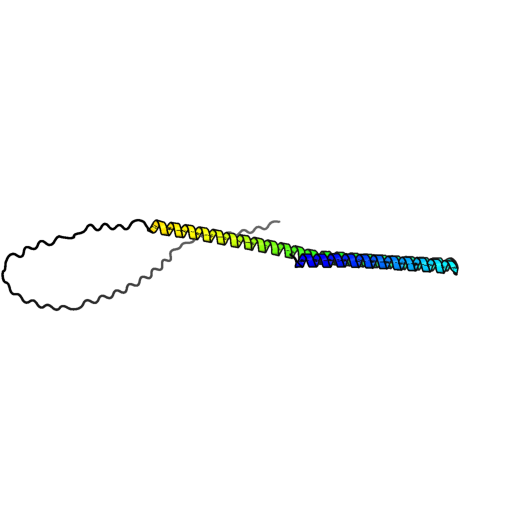0 95.69 102 ILE A C 1
ATOM 782 O O . ILE A 1 102 ? -21.244 0.855 32.611 1.00 95.69 102 ILE A O 1
ATOM 786 N N . THR A 1 103 ? -21.238 0.559 30.389 1.00 95.25 103 THR A N 1
ATOM 787 C CA . THR A 1 103 ? -22.652 0.144 30.336 1.00 95.25 103 THR A CA 1
ATOM 788 C C . THR A 1 103 ? -22.919 -1.134 31.129 1.00 95.25 103 THR A C 1
ATOM 790 O O . THR A 1 103 ? -23.927 -1.212 31.827 1.00 95.25 103 THR A O 1
ATOM 793 N N . VAL A 1 104 ? -22.002 -2.106 31.089 1.00 94.88 104 VAL A N 1
ATOM 794 C CA . VAL A 1 104 ? -22.092 -3.328 31.898 1.00 94.88 104 VAL A CA 1
ATOM 795 C C . VAL A 1 104 ? -21.982 -3.001 33.387 1.00 94.88 104 VAL A C 1
ATOM 797 O O . VAL A 1 104 ? -22.782 -3.508 34.167 1.00 94.88 104 VAL A O 1
ATOM 800 N N . MET A 1 105 ? -21.055 -2.129 33.794 1.00 95.50 105 MET A N 1
ATOM 801 C CA . MET A 1 105 ? -20.942 -1.716 35.198 1.00 95.50 105 MET A CA 1
ATOM 802 C C . MET A 1 105 ? -22.220 -1.041 35.696 1.00 95.50 105 MET A C 1
ATOM 804 O O . MET A 1 105 ? -22.714 -1.415 36.755 1.00 95.50 105 MET A O 1
ATOM 808 N N . ILE A 1 106 ? -22.787 -0.111 34.920 1.00 95.00 106 ILE A N 1
ATOM 809 C CA . ILE A 1 106 ? -24.053 0.554 35.264 1.00 95.00 106 ILE A CA 1
ATOM 810 C C . ILE A 1 106 ? -25.191 -0.468 35.374 1.00 95.00 106 ILE A C 1
ATOM 812 O O . ILE A 1 106 ? -26.002 -0.392 36.287 1.00 95.00 106 ILE A O 1
ATOM 816 N N . MET A 1 107 ? -25.257 -1.446 34.470 1.00 94.50 107 MET A N 1
ATOM 817 C CA . MET A 1 107 ? -26.268 -2.503 34.541 1.00 94.50 107 MET A CA 1
ATOM 818 C C . MET A 1 107 ? -26.112 -3.359 35.803 1.00 94.50 107 MET A C 1
ATOM 820 O O . MET A 1 107 ? -27.097 -3.699 36.449 1.00 94.50 107 MET A O 1
ATOM 824 N N . MET A 1 108 ? -24.880 -3.693 36.185 1.00 93.44 108 MET A N 1
ATOM 825 C CA . MET A 1 108 ? -24.632 -4.456 37.407 1.00 93.44 108 MET A CA 1
ATOM 826 C C . MET A 1 108 ? -24.999 -3.648 38.655 1.00 93.44 108 MET A C 1
ATOM 828 O O . MET A 1 108 ? -25.624 -4.198 39.559 1.00 93.44 108 MET A O 1
ATOM 832 N N . THR A 1 109 ? -24.673 -2.352 38.709 1.00 93.38 109 THR A N 1
ATOM 833 C CA . THR A 1 109 ? -25.038 -1.511 39.858 1.00 93.38 109 THR A CA 1
ATOM 834 C C . THR A 1 109 ? -26.546 -1.321 39.975 1.00 93.38 109 THR A C 1
ATOM 836 O O . THR A 1 109 ? -27.057 -1.381 41.091 1.00 93.38 109 THR A O 1
ATOM 839 N N . THR A 1 110 ? -27.274 -1.168 38.863 1.00 92.06 110 THR A N 1
ATOM 840 C CA . THR A 1 110 ? -28.743 -1.064 38.894 1.00 92.06 110 THR A CA 1
ATOM 841 C C . THR A 1 110 ? -29.411 -2.371 39.313 1.00 92.06 110 THR A C 1
ATOM 843 O O . THR A 1 110 ? -30.369 -2.344 40.085 1.00 92.06 110 THR A O 1
ATOM 846 N N . ILE A 1 111 ? -28.894 -3.524 38.872 1.00 93.00 111 ILE A N 1
ATOM 847 C CA . ILE A 1 111 ? -29.380 -4.835 39.328 1.00 93.00 111 ILE A CA 1
ATOM 848 C C . ILE A 1 111 ? -29.156 -4.989 40.835 1.00 93.00 111 ILE A C 1
ATOM 850 O O . ILE A 1 111 ? -30.079 -5.370 41.552 1.00 93.00 111 ILE A O 1
ATOM 854 N N . ILE A 1 112 ? -27.959 -4.661 41.332 1.00 92.12 112 ILE A N 1
ATOM 855 C CA . ILE A 1 112 ? -27.655 -4.738 42.767 1.00 92.12 112 ILE A CA 1
ATOM 856 C C . ILE A 1 112 ? -28.573 -3.804 43.562 1.00 92.12 112 ILE A C 1
ATOM 858 O O . ILE A 1 112 ? -29.143 -4.239 44.559 1.00 92.12 112 ILE A O 1
ATOM 862 N N . SER A 1 113 ? -28.775 -2.557 43.119 1.00 89.62 113 SER A N 1
ATOM 863 C CA . SER A 1 113 ? -29.671 -1.631 43.819 1.00 89.62 113 SER A CA 1
ATOM 864 C C . SER A 1 113 ? -31.112 -2.137 43.851 1.00 89.62 113 SER A C 1
ATOM 866 O O . SER A 1 113 ? -31.749 -2.033 44.891 1.00 89.62 113 SER A O 1
ATOM 868 N N . MET A 1 114 ? -31.606 -2.733 42.757 1.00 88.38 114 MET A N 1
ATOM 869 C CA . MET A 1 114 ? -32.945 -3.334 42.724 1.00 88.38 114 MET A CA 1
ATOM 870 C C . MET A 1 114 ? -33.075 -4.501 43.708 1.00 88.38 114 MET A C 1
ATOM 872 O O . MET A 1 114 ? -34.084 -4.612 44.400 1.00 88.38 114 MET A O 1
ATOM 876 N N . ILE A 1 115 ? -32.061 -5.368 43.794 1.00 88.44 115 ILE A N 1
ATOM 877 C CA . ILE A 1 115 ? -32.055 -6.477 44.758 1.00 88.44 115 ILE A CA 1
ATOM 878 C C . ILE A 1 115 ? -32.097 -5.930 46.188 1.00 88.44 115 ILE A C 1
ATOM 880 O O . ILE A 1 115 ? -32.896 -6.407 46.987 1.00 88.44 115 ILE A O 1
ATOM 884 N N . MET A 1 116 ? -31.289 -4.910 46.492 1.00 83.88 116 MET A N 1
ATOM 885 C CA . MET A 1 116 ? -31.271 -4.288 47.817 1.00 83.88 116 MET A CA 1
ATOM 886 C C . MET A 1 116 ? -32.618 -3.654 48.173 1.00 83.88 116 MET A C 1
ATOM 888 O O . MET A 1 116 ? -33.099 -3.895 49.272 1.00 83.88 116 MET A O 1
ATOM 892 N N . THR A 1 117 ? -33.259 -2.921 47.252 1.00 81.44 117 THR A N 1
ATOM 893 C CA . THR A 1 117 ? -34.588 -2.331 47.503 1.00 81.44 117 THR A CA 1
ATOM 894 C C . THR A 1 117 ? -35.658 -3.390 47.748 1.00 81.44 117 THR A C 1
ATOM 896 O O . THR A 1 117 ? -36.513 -3.207 48.602 1.00 81.44 117 THR A O 1
ATOM 899 N N . ILE A 1 118 ? -35.597 -4.518 47.030 1.00 79.56 118 ILE A N 1
ATOM 900 C CA . ILE A 1 118 ? -36.528 -5.627 47.260 1.00 79.56 118 ILE A CA 1
ATOM 901 C C . ILE A 1 118 ? -36.273 -6.246 48.636 1.00 79.56 118 ILE A C 1
ATOM 903 O O . ILE A 1 118 ? -37.224 -6.526 49.349 1.00 79.56 118 ILE A O 1
ATOM 907 N N . MET A 1 119 ? -35.013 -6.457 49.027 1.00 74.31 119 MET A N 1
ATOM 908 C CA . MET A 1 119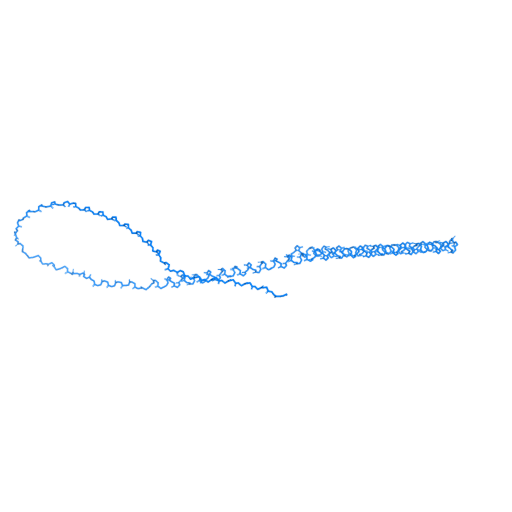 ? -34.697 -7.012 50.348 1.00 74.31 119 MET A CA 1
ATOM 909 C C . MET A 1 119 ? -35.177 -6.099 51.482 1.00 74.31 119 MET A C 1
ATOM 911 O O . MET A 1 119 ? -35.784 -6.599 52.420 1.00 74.31 119 MET A O 1
ATOM 915 N N . THR A 1 120 ? -34.996 -4.780 51.367 1.00 69.44 120 THR A N 1
ATOM 916 C CA . THR A 1 120 ? -35.480 -3.834 52.386 1.00 69.44 120 THR A CA 1
ATOM 917 C C . THR A 1 120 ? -37.007 -3.755 52.452 1.00 69.44 120 THR A C 1
ATOM 919 O O . THR A 1 120 ? -37.545 -3.685 53.547 1.00 69.44 120 THR A O 1
ATOM 922 N N . ASP A 1 121 ? -37.715 -3.832 51.318 1.00 59.28 121 ASP A N 1
ATOM 923 C CA . ASP A 1 121 ? -39.192 -3.841 51.306 1.00 59.28 121 ASP A CA 1
ATOM 924 C C . ASP A 1 121 ? -39.790 -5.125 51.916 1.00 59.28 121 ASP A C 1
ATOM 926 O O . ASP A 1 121 ? -40.942 -5.125 52.348 1.00 59.28 121 ASP A O 1
ATOM 930 N N . TYR A 1 122 ? -39.044 -6.236 51.936 1.00 56.12 122 TYR A N 1
ATOM 931 C CA . TYR A 1 122 ? -39.494 -7.482 52.569 1.00 56.12 122 TYR A CA 1
ATOM 932 C C . TYR A 1 122 ? -39.220 -7.533 54.079 1.00 56.12 122 TYR A C 1
ATOM 934 O O . TYR A 1 122 ? -39.937 -8.251 54.775 1.00 56.12 122 TYR A O 1
ATOM 942 N N . ASP A 1 123 ? -38.239 -6.779 54.581 1.00 52.50 123 ASP A N 1
ATOM 943 C CA . ASP A 1 123 ? -37.927 -6.709 56.016 1.00 52.50 123 ASP A CA 1
ATOM 944 C C . ASP A 1 123 ? -38.833 -5.710 56.775 1.00 52.50 123 ASP A C 1
ATOM 946 O O . ASP A 1 123 ? -38.992 -5.841 57.983 1.00 52.50 123 ASP A O 1
ATOM 950 N N . ASP A 1 124 ? -39.511 -4.781 56.086 1.00 48.88 124 ASP A N 1
ATOM 951 C CA . ASP A 1 124 ? -40.508 -3.863 56.686 1.00 48.88 124 ASP A CA 1
ATOM 952 C C . ASP A 1 124 ? -41.910 -4.497 56.870 1.00 48.88 124 ASP A C 1
ATOM 954 O O . ASP A 1 124 ? -42.855 -3.843 57.308 1.00 48.88 124 ASP A O 1
ATOM 958 N N . TYR A 1 125 ? -42.065 -5.792 56.567 1.00 48.41 125 TYR A N 1
ATOM 959 C CA . TYR A 1 125 ? -43.234 -6.590 56.971 1.00 48.41 125 TYR A CA 1
ATOM 960 C C . TYR A 1 125 ? -43.009 -7.328 58.301 1.00 48.41 125 TYR A C 1
ATOM 962 O O . TYR A 1 125 ? -43.680 -8.329 58.580 1.00 48.41 125 TYR A O 1
ATOM 970 N N . ASP A 1 126 ? -42.097 -6.843 59.146 1.00 45.38 126 ASP A N 1
ATOM 971 C CA . ASP A 1 126 ? -41.969 -7.314 60.522 1.00 45.38 126 ASP A CA 1
ATOM 972 C C . ASP A 1 126 ? -43.062 -6.680 61.404 1.00 45.38 126 ASP A C 1
ATOM 974 O O . ASP A 1 126 ? -42.880 -5.683 62.085 1.00 45.38 126 ASP A O 1
ATOM 978 N N . CYS A 1 127 ? -44.252 -7.275 61.324 1.00 48.31 127 CYS A N 1
ATOM 979 C CA . CYS A 1 127 ? -45.134 -7.532 62.461 1.00 48.31 127 CYS A CA 1
ATOM 980 C C . CYS A 1 127 ? -45.348 -6.416 63.509 1.00 48.31 127 CYS A C 1
ATOM 982 O O . CYS A 1 127 ? -45.245 -6.695 64.704 1.00 48.31 127 CYS A O 1
ATOM 984 N N . ASP A 1 128 ? -45.859 -5.247 63.119 1.00 46.12 128 ASP A N 1
ATOM 985 C CA . ASP A 1 128 ? -46.691 -4.441 64.029 1.00 46.12 128 ASP A CA 1
ATOM 986 C C . ASP A 1 128 ? -48.073 -5.117 64.179 1.00 46.12 128 ASP A C 1
ATOM 988 O O . ASP A 1 128 ? -49.105 -4.687 63.660 1.00 46.12 128 ASP A O 1
ATOM 992 N N . HIS A 1 129 ? -48.099 -6.268 64.853 1.00 44.97 129 HIS A N 1
ATOM 993 C CA . HIS A 1 129 ? -49.292 -6.721 65.562 1.00 44.97 129 HIS A CA 1
ATOM 994 C C . HIS A 1 129 ? -49.226 -6.139 66.970 1.00 44.97 129 HIS A C 1
ATOM 996 O O . HIS A 1 129 ? -48.897 -6.834 67.933 1.00 44.97 129 HIS A O 1
ATOM 1002 N N . ASP A 1 130 ? -49.586 -4.860 67.072 1.00 47.53 130 ASP A N 1
ATOM 1003 C CA . ASP A 1 130 ? -50.115 -4.291 68.305 1.00 47.53 130 ASP A CA 1
ATOM 1004 C C . ASP A 1 130 ? -51.384 -5.076 68.674 1.00 47.53 130 ASP A C 1
ATOM 1006 O O . ASP A 1 130 ? -52.504 -4.765 68.266 1.00 47.53 130 ASP A O 1
ATOM 1010 N N . TYR A 1 131 ? -51.207 -6.160 69.429 1.00 45.31 131 TYR A N 1
ATOM 1011 C CA . TYR A 1 131 ? -52.279 -6.732 70.230 1.00 45.31 131 TYR A CA 1
ATOM 1012 C C . TYR A 1 131 ? -52.517 -5.806 71.420 1.00 45.31 131 TYR A C 1
ATOM 1014 O O . TYR A 1 131 ? -52.088 -6.094 72.538 1.00 45.31 131 TYR A O 1
ATOM 1022 N N . ASP A 1 132 ? -53.233 -4.712 71.183 1.00 46.94 132 ASP A N 1
ATOM 1023 C CA . ASP A 1 132 ? -53.846 -3.944 72.258 1.00 46.94 132 ASP A CA 1
ATOM 1024 C C . ASP A 1 132 ? -55.098 -4.704 72.738 1.00 46.94 132 ASP A C 1
ATOM 1026 O O . ASP A 1 132 ? -56.227 -4.488 72.293 1.00 46.94 132 ASP A O 1
ATOM 1030 N N . TYR A 1 133 ? -54.887 -5.704 73.600 1.00 49.41 133 TYR A N 1
ATOM 1031 C CA . TYR A 1 133 ? -55.947 -6.253 74.450 1.00 49.41 133 TYR A CA 1
ATOM 1032 C C . TYR A 1 133 ? -56.152 -5.288 75.626 1.00 49.41 133 TYR A C 1
ATOM 1034 O O . TYR A 1 133 ? -55.728 -5.564 76.748 1.00 49.41 133 TYR A O 1
ATOM 1042 N N . GLY A 1 134 ? -56.795 -4.154 75.347 1.00 44.38 134 GLY A N 1
ATOM 1043 C CA . GLY A 1 134 ? -57.185 -3.145 76.327 1.00 44.38 134 GLY A CA 1
ATOM 1044 C C . GLY A 1 134 ? -58.681 -2.847 76.240 1.00 44.38 134 GLY A C 1
ATOM 1045 O O . GLY A 1 134 ? -59.137 -2.184 75.316 1.00 44.38 134 GLY A O 1
ATOM 1046 N N . ASP A 1 135 ? -59.430 -3.384 77.202 1.00 52.62 135 ASP A N 1
ATOM 1047 C CA . ASP A 1 135 ? -60.687 -2.856 77.745 1.00 52.62 135 ASP A CA 1
ATOM 1048 C C . ASP A 1 135 ? -61.838 -2.530 76.775 1.00 52.62 135 ASP A C 1
ATOM 1050 O O . ASP A 1 135 ? -62.149 -1.381 76.473 1.00 52.62 135 ASP A O 1
ATOM 1054 N N . ASN A 1 136 ? -62.601 -3.567 76.413 1.00 40.09 136 ASN A N 1
ATOM 1055 C CA . ASN A 1 136 ? -64.042 -3.404 76.197 1.00 40.09 136 ASN A CA 1
ATOM 1056 C C . ASN A 1 136 ? -64.785 -3.915 77.434 1.00 40.09 136 ASN A C 1
ATOM 1058 O O . ASN A 1 136 ? -65.243 -5.062 77.484 1.00 40.09 136 ASN A O 1
ATOM 1062 N N . ASP A 1 137 ? -64.866 -3.038 78.436 1.00 48.66 137 ASP A N 1
ATOM 1063 C CA . ASP A 1 137 ? -65.766 -3.162 79.574 1.00 48.66 137 ASP A CA 1
ATOM 1064 C C . ASP A 1 137 ? -67.205 -3.318 79.070 1.00 48.66 137 ASP A C 1
ATOM 1066 O O . ASP A 1 137 ? -67.810 -2.419 78.480 1.00 48.66 137 ASP A O 1
ATOM 1070 N N . TYR A 1 138 ? -67.762 -4.506 79.296 1.00 42.00 138 TYR A N 1
ATOM 1071 C CA . TYR A 1 138 ? -69.175 -4.763 79.084 1.00 42.00 138 TYR A CA 1
ATOM 1072 C C . TYR A 1 138 ? -6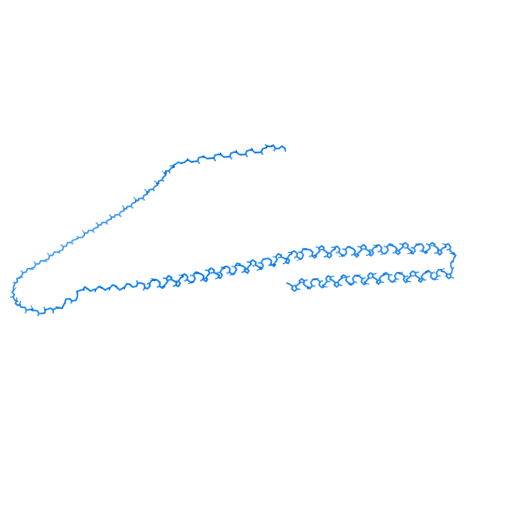9.979 -3.986 80.125 1.00 42.00 138 TYR A C 1
ATOM 1074 O O . TYR A 1 138 ? -70.008 -4.322 81.308 1.00 42.00 138 TYR A O 1
ATOM 1082 N N . ASN A 1 139 ? -70.640 -2.955 79.614 1.00 41.72 139 ASN A N 1
ATOM 1083 C CA . ASN A 1 139 ? -71.632 -2.111 80.255 1.00 41.72 139 ASN A CA 1
ATOM 1084 C C . ASN A 1 139 ? -72.655 -2.947 81.059 1.00 41.72 139 ASN A C 1
ATOM 1086 O O . ASN A 1 139 ? -73.502 -3.640 80.488 1.00 41.72 139 ASN A O 1
ATOM 1090 N N . TYR A 1 140 ? -72.541 -2.907 82.389 1.00 40.66 140 TYR A N 1
ATOM 1091 C CA . TYR A 1 140 ? -73.552 -3.391 83.326 1.00 40.66 140 TYR A CA 1
ATOM 1092 C C . TYR A 1 140 ? -74.582 -2.276 83.539 1.00 40.66 140 TYR A C 1
ATOM 1094 O O . TYR A 1 140 ? -74.350 -1.358 84.321 1.00 40.66 140 TYR A O 1
ATOM 1102 N N . ASP A 1 141 ? -75.736 -2.384 82.879 1.00 42.66 141 ASP A N 1
ATOM 1103 C CA . ASP A 1 141 ? -76.927 -1.602 83.223 1.00 42.66 141 ASP A CA 1
ATOM 1104 C C . ASP A 1 141 ? -77.455 -2.056 84.595 1.00 42.66 141 ASP A C 1
ATOM 1106 O O . ASP A 1 141 ? -78.101 -3.100 84.721 1.00 42.66 141 ASP A O 1
ATOM 1110 N N . TYR A 1 142 ? -77.196 -1.252 85.623 1.00 39.88 142 TYR A N 1
ATOM 1111 C CA . TYR A 1 142 ? -77.967 -1.237 86.865 1.00 39.88 142 TYR A CA 1
ATOM 1112 C C . TYR A 1 142 ? -78.249 0.212 87.262 1.00 39.88 142 TYR A C 1
ATOM 1114 O O . TYR A 1 142 ? -77.585 0.779 88.126 1.00 39.88 142 TYR A O 1
ATOM 1122 N N . ASP A 1 143 ? -79.280 0.787 86.645 1.00 41.81 143 ASP A N 1
ATOM 1123 C CA . ASP A 1 143 ? -79.977 1.948 87.191 1.00 41.81 143 ASP A CA 1
ATOM 1124 C C . ASP A 1 143 ? -80.789 1.502 88.415 1.00 41.81 143 ASP A C 1
ATOM 1126 O O . ASP A 1 143 ? -81.830 0.844 88.305 1.00 41.81 143 ASP A O 1
ATOM 1130 N N . TYR A 1 144 ? -80.285 1.863 89.593 1.00 40.00 144 TYR A N 1
ATOM 1131 C CA . TYR A 1 144 ? -81.018 1.848 90.850 1.00 40.00 144 TYR A CA 1
ATOM 1132 C C . TYR A 1 144 ? -80.919 3.240 91.488 1.00 40.00 144 TYR A C 1
ATOM 1134 O O . TYR A 1 144 ? -79.837 3.708 91.826 1.00 40.00 144 TYR A O 1
ATOM 1142 N N . ASP A 1 145 ? -82.096 3.836 91.659 1.00 42.06 145 ASP A N 1
ATOM 1143 C CA . ASP A 1 145 ? -82.469 4.853 92.642 1.00 42.06 145 ASP A CA 1
ATOM 1144 C C . ASP A 1 145 ? -81.801 6.243 92.599 1.00 42.06 145 ASP A C 1
ATOM 1146 O O . ASP A 1 145 ? -80.791 6.527 93.231 1.00 42.06 145 ASP A O 1
ATOM 1150 N N . ASN A 1 146 ? -82.517 7.169 91.952 1.00 40.31 146 ASN A N 1
ATOM 1151 C CA . ASN A 1 146 ? -83.289 8.211 92.644 1.00 40.31 146 ASN A CA 1
ATOM 1152 C C . ASN A 1 146 ? -82.647 8.793 93.922 1.00 40.31 146 ASN A C 1
ATOM 1154 O O . ASN A 1 146 ? -82.769 8.189 94.985 1.00 40.31 146 ASN A O 1
ATOM 1158 N N . CYS A 1 147 ? -82.082 10.002 93.830 1.00 39.12 147 CYS A N 1
ATOM 1159 C CA . CYS A 1 147 ? -82.321 11.096 94.784 1.00 39.12 147 CYS A CA 1
ATOM 1160 C C . CYS A 1 147 ? -81.519 12.355 94.419 1.00 39.12 147 CYS A C 1
ATOM 1162 O O . CYS A 1 147 ? -80.305 12.298 94.254 1.00 39.12 147 CYS A O 1
ATOM 1164 N N . ASP A 1 148 ? -82.258 13.465 94.333 1.00 45.28 148 ASP A N 1
ATOM 1165 C CA . ASP A 1 148 ? -81.917 14.856 94.660 1.00 45.28 148 ASP A CA 1
ATOM 1166 C C . ASP A 1 148 ? -80.443 15.201 94.920 1.00 45.28 148 ASP A C 1
ATOM 1168 O O . ASP A 1 148 ? -79.841 14.684 95.860 1.00 45.28 148 ASP A O 1
ATOM 1172 N N . CYS A 1 149 ? -79.937 16.215 94.209 1.00 41.06 149 CYS A N 1
ATOM 1173 C CA . CYS A 1 149 ? -79.479 17.475 94.814 1.00 41.06 149 CYS A CA 1
ATOM 1174 C C . CYS A 1 149 ? -79.063 18.481 93.723 1.00 41.06 149 CYS A C 1
ATOM 1176 O O . CYS A 1 149 ? -78.126 18.240 92.965 1.00 41.06 149 CYS A O 1
ATOM 1178 N N . ASP A 1 150 ? -79.762 19.616 93.696 1.00 49.59 150 ASP A N 1
ATOM 1179 C CA . ASP A 1 150 ? -79.406 20.859 93.005 1.00 49.59 150 ASP A CA 1
ATOM 1180 C C . ASP A 1 150 ? -77.948 21.270 93.258 1.00 49.59 150 ASP A C 1
ATOM 1182 O O . ASP A 1 150 ? -77.546 21.260 94.415 1.00 49.59 150 ASP A O 1
ATOM 1186 N N . TYR A 1 151 ? -77.210 21.717 92.232 1.00 42.47 151 TYR A N 1
ATOM 1187 C CA . TYR A 1 151 ? -76.222 22.808 92.331 1.00 42.47 151 TYR A CA 1
ATOM 1188 C C . TYR A 1 151 ? -75.843 23.332 90.933 1.00 42.47 151 TYR A C 1
ATOM 1190 O O . TYR A 1 151 ? -75.179 22.650 90.155 1.00 42.47 151 TYR A O 1
ATOM 1198 N N . ASP A 1 152 ? -76.248 24.574 90.653 1.00 52.22 152 ASP A N 1
ATOM 1199 C CA . ASP A 1 152 ? -75.649 25.448 89.637 1.00 52.22 152 ASP A CA 1
ATOM 1200 C C . ASP A 1 152 ? -74.152 25.645 89.924 1.00 52.22 152 ASP A C 1
ATOM 1202 O O . ASP A 1 152 ? -73.790 25.945 91.064 1.00 52.22 152 ASP A O 1
ATOM 1206 N N . CYS A 1 153 ? -73.298 25.555 88.898 1.00 44.94 153 CYS A N 1
ATOM 1207 C CA . CYS A 1 153 ? -71.923 26.073 88.909 1.00 44.94 153 CYS A CA 1
ATOM 1208 C C . CYS A 1 153 ? -71.499 26.488 87.485 1.00 44.94 153 CYS A C 1
ATOM 1210 O O . CYS A 1 153 ? -70.975 25.676 86.724 1.00 44.94 153 CYS A O 1
ATOM 1212 N N . ASP A 1 154 ? -71.713 27.764 87.154 1.00 50.62 154 ASP A N 1
ATOM 1213 C CA . ASP A 1 154 ? -70.983 28.498 86.111 1.00 50.62 154 ASP A CA 1
ATOM 1214 C C . ASP A 1 154 ? -69.520 28.694 86.540 1.00 50.62 154 ASP A C 1
ATOM 1216 O O . ASP A 1 154 ? -69.299 29.164 87.655 1.00 50.62 154 ASP A O 1
ATOM 1220 N N . TYR A 1 155 ? -68.541 28.433 85.662 1.00 46.88 155 TYR A N 1
ATOM 1221 C CA . TYR A 1 155 ? -67.205 29.049 85.736 1.00 46.88 155 TYR A CA 1
ATOM 1222 C C . TYR A 1 155 ? -66.536 29.154 84.349 1.00 46.88 155 TYR A C 1
ATOM 1224 O O . TYR A 1 155 ? -66.073 28.162 83.790 1.00 46.88 155 TYR A O 1
ATOM 1232 N N . ASP A 1 156 ? -66.472 30.393 83.846 1.00 51.91 156 ASP A N 1
ATOM 1233 C CA . ASP A 1 156 ? -65.437 30.930 82.944 1.00 51.91 156 ASP A CA 1
ATOM 1234 C C . ASP A 1 156 ? -64.038 30.759 83.561 1.00 51.91 156 ASP A C 1
ATOM 1236 O O . ASP A 1 156 ? -63.917 30.942 84.772 1.00 51.91 156 ASP A O 1
ATOM 1240 N N . TYR A 1 157 ? -62.992 30.519 82.753 1.00 48.06 157 TYR A N 1
ATOM 1241 C CA . TYR A 1 157 ? -61.651 31.093 82.981 1.00 48.06 157 TYR A CA 1
ATOM 1242 C C . TYR A 1 157 ? -60.741 31.032 81.735 1.00 48.06 157 TYR A C 1
ATOM 1244 O O . TYR A 1 157 ? -60.638 30.010 81.058 1.00 48.06 157 TYR A O 1
ATOM 1252 N N . ASP A 1 158 ? -60.098 32.178 81.507 1.00 49.56 158 ASP A N 1
ATOM 1253 C CA . ASP A 1 158 ? -59.270 32.641 80.390 1.00 49.56 158 ASP A CA 1
ATOM 1254 C C . ASP A 1 158 ? -57.838 32.057 80.277 1.00 49.56 158 ASP A C 1
ATOM 1256 O O . ASP A 1 158 ? -57.281 31.528 81.239 1.00 49.56 158 ASP A O 1
ATOM 1260 N N . ASP A 1 159 ? -57.259 32.265 79.082 1.00 52.97 159 ASP A N 1
ATOM 1261 C CA . ASP A 1 159 ? -55.869 32.620 78.718 1.00 52.97 159 ASP A CA 1
ATOM 1262 C C . ASP A 1 159 ? -54.656 31.962 79.406 1.00 52.97 159 ASP A C 1
ATOM 1264 O O . ASP A 1 159 ? -54.356 32.238 80.564 1.00 52.97 159 ASP A O 1
ATOM 1268 N N . TYR A 1 160 ? -53.819 31.279 78.604 1.00 49.41 160 TYR A N 1
ATOM 1269 C CA . TYR A 1 160 ? -52.366 31.179 78.832 1.00 49.41 160 TYR A CA 1
ATOM 1270 C C . TYR A 1 160 ? -51.571 31.126 77.507 1.00 49.41 160 TYR A C 1
ATOM 1272 O O . TYR A 1 160 ? -51.515 30.095 76.837 1.00 49.41 160 TYR A O 1
ATOM 1280 N N . ASP A 1 161 ? -50.934 32.256 77.175 1.00 52.50 161 ASP A N 1
ATOM 1281 C CA . ASP A 1 161 ? -49.827 32.414 76.216 1.00 52.50 161 ASP A CA 1
ATOM 1282 C C . ASP A 1 161 ? -48.511 31.886 76.817 1.00 52.50 161 ASP A C 1
ATOM 1284 O O . ASP A 1 161 ? -48.196 32.190 77.971 1.00 52.50 161 ASP A O 1
ATOM 1288 N N . HIS A 1 162 ? -47.692 31.183 76.024 1.00 51.53 162 HIS A N 1
ATOM 1289 C CA . HIS A 1 162 ? -46.269 30.970 76.318 1.00 51.53 162 HIS A CA 1
ATOM 1290 C C . HIS A 1 162 ? -45.426 30.896 75.031 1.00 51.53 162 HIS A C 1
ATOM 1292 O O . HIS A 1 162 ? -45.354 29.858 74.377 1.00 51.53 162 HIS A O 1
ATOM 1298 N N . ASP A 1 163 ? -44.752 32.008 74.725 1.00 52.44 163 ASP A N 1
ATOM 1299 C CA . ASP A 1 163 ? -43.613 32.106 73.806 1.00 52.44 163 ASP A CA 1
ATOM 1300 C C . ASP A 1 163 ? -42.356 31.460 74.423 1.00 52.44 163 ASP A C 1
ATOM 1302 O O . ASP A 1 163 ? -42.053 31.690 75.597 1.00 52.44 163 ASP A O 1
ATOM 1306 N N . TYR A 1 164 ? -41.583 30.718 73.622 1.00 52.38 164 TYR A N 1
ATOM 1307 C CA . TYR A 1 164 ? -40.194 30.347 73.927 1.00 52.38 164 TYR A CA 1
ATOM 1308 C C . TYR A 1 164 ? -39.333 30.427 72.654 1.00 52.38 164 TYR A C 1
ATOM 1310 O O . TYR A 1 164 ? -39.394 29.554 71.788 1.00 52.38 164 TYR A O 1
ATOM 1318 N N . ASP A 1 165 ? -38.527 31.489 72.575 1.00 53.88 165 ASP A N 1
ATOM 1319 C CA . ASP A 1 165 ? -37.369 31.634 71.690 1.00 53.88 165 ASP A CA 1
ATOM 1320 C C . ASP A 1 165 ? -36.135 31.030 72.385 1.00 53.88 165 ASP A C 1
ATOM 1322 O O . ASP A 1 165 ? -35.753 31.508 73.452 1.00 53.88 165 ASP A O 1
ATOM 1326 N N . ASP A 1 166 ? -35.467 30.045 71.775 1.00 57.06 166 ASP A N 1
ATOM 1327 C CA . ASP A 1 166 ? -34.141 29.578 72.213 1.00 57.06 166 ASP A CA 1
ATOM 1328 C C . ASP A 1 166 ? -33.155 29.554 71.031 1.00 57.06 166 ASP A C 1
ATOM 1330 O O . ASP A 1 166 ? -33.173 28.679 70.163 1.00 57.06 166 ASP A O 1
ATOM 1334 N N . HIS A 1 167 ? -32.268 30.553 71.019 1.00 51.00 167 HIS A N 1
ATOM 1335 C CA . HIS A 1 167 ? -31.065 30.622 70.195 1.00 51.00 167 HIS A CA 1
ATOM 1336 C C . HIS A 1 167 ? -29.914 29.878 70.886 1.00 51.00 167 HIS A C 1
ATOM 1338 O O . HIS A 1 167 ? -29.505 30.266 71.979 1.00 51.00 167 HIS A O 1
ATOM 1344 N N . TYR A 1 168 ? -29.320 28.888 70.216 1.00 52.56 168 TYR A N 1
ATOM 1345 C CA . TYR A 1 168 ? -28.036 28.307 70.616 1.00 52.56 168 TYR A CA 1
ATOM 1346 C C . TYR A 1 168 ? -27.063 28.265 69.430 1.00 52.56 168 TYR A C 1
ATOM 1348 O O . TYR A 1 168 ? -27.088 27.339 68.622 1.00 52.56 168 TYR A O 1
ATOM 1356 N N . ASP A 1 169 ? -26.187 29.271 69.373 1.00 49.53 169 ASP A N 1
ATOM 1357 C CA . ASP A 1 169 ? -24.909 29.228 68.659 1.00 49.53 169 ASP A CA 1
ATOM 1358 C C . ASP A 1 169 ? -23.857 28.591 69.580 1.00 49.53 169 ASP A C 1
ATOM 1360 O O . ASP A 1 169 ? -23.641 29.053 70.703 1.00 49.53 169 ASP A O 1
ATOM 1364 N N . HIS A 1 170 ? -23.172 27.550 69.107 1.00 50.25 170 HIS A N 1
ATOM 1365 C CA . HIS A 1 170 ? -21.956 27.040 69.740 1.00 50.25 170 HIS A CA 1
ATOM 1366 C C . HIS A 1 170 ? -20.877 26.799 68.680 1.00 50.25 170 HIS A C 1
ATOM 1368 O O . HIS A 1 170 ? -20.748 25.709 68.125 1.00 50.25 170 HIS A O 1
ATOM 1374 N N . ASP A 1 171 ? -20.071 27.836 68.450 1.00 50.94 171 ASP A N 1
ATOM 1375 C CA . ASP A 1 171 ? -18.732 27.714 67.883 1.00 50.94 171 ASP A CA 1
ATOM 1376 C C . ASP A 1 171 ? -17.827 27.000 68.898 1.00 50.94 171 ASP A C 1
ATOM 1378 O O . ASP A 1 171 ? -17.744 27.381 70.069 1.00 50.94 171 ASP A O 1
ATOM 1382 N N . CYS A 1 172 ? -17.136 25.950 68.458 1.00 46.78 172 CYS A N 1
ATOM 1383 C CA . CYS A 1 172 ? -16.076 25.297 69.220 1.00 46.78 172 CYS A CA 1
ATOM 1384 C C . CYS A 1 172 ? -14.822 25.190 68.351 1.00 46.78 172 CYS A C 1
ATOM 1386 O O . CYS A 1 172 ? -14.542 24.157 67.746 1.00 46.78 172 CYS A O 1
ATOM 1388 N N . ASP A 1 173 ? -14.059 26.281 68.338 1.00 51.16 173 ASP A N 1
ATOM 1389 C CA . ASP A 1 173 ? -12.630 26.280 68.046 1.00 51.16 173 ASP A CA 1
ATOM 1390 C C . ASP A 1 173 ? -11.882 25.559 69.176 1.00 51.16 173 ASP A C 1
ATOM 1392 O O . ASP A 1 173 ? -11.854 26.023 70.318 1.00 51.16 173 ASP A O 1
ATOM 1396 N N . ASN A 1 174 ? -11.232 24.436 68.864 1.00 47.31 174 ASN A N 1
ATOM 1397 C CA . ASN A 1 174 ? -10.193 23.871 69.722 1.00 47.31 174 ASN A CA 1
ATOM 1398 C C . ASN A 1 174 ? -9.127 23.166 68.861 1.00 47.31 174 ASN A C 1
ATOM 1400 O O . ASN A 1 174 ? -9.357 22.078 68.335 1.00 47.31 174 ASN A O 1
ATOM 1404 N N . GLY A 1 175 ? -7.967 23.814 68.694 1.00 46.25 175 GLY A N 1
ATOM 1405 C CA . GLY A 1 175 ? -6.735 23.198 68.164 1.00 46.25 175 GLY A CA 1
ATOM 1406 C C . GLY A 1 175 ? -6.122 22.178 69.152 1.00 46.25 175 GLY A C 1
ATOM 1407 O O . GLY A 1 175 ? -6.749 21.922 70.181 1.00 46.25 175 GLY A O 1
ATOM 1408 N N . PRO A 1 176 ? -4.907 21.609 68.929 1.00 49.31 176 PRO A N 1
ATOM 1409 C CA . PRO A 1 176 ? -3.771 22.219 68.222 1.00 49.31 176 PRO A CA 1
ATOM 1410 C C . PRO A 1 176 ? -2.968 21.312 67.245 1.00 49.31 176 PRO A C 1
ATOM 1412 O O . PRO A 1 176 ? -2.872 20.098 67.393 1.00 49.31 176 PRO A O 1
ATOM 1415 N N . ASP A 1 177 ? -2.353 21.979 66.265 1.00 53.22 177 ASP A N 1
ATOM 1416 C CA . ASP A 1 177 ? -0.921 21.952 65.909 1.00 53.22 177 ASP A CA 1
ATOM 1417 C C . ASP A 1 177 ? -0.165 20.597 65.861 1.00 53.22 177 ASP A C 1
ATOM 1419 O O . ASP A 1 177 ? 0.360 20.109 66.863 1.00 53.22 177 ASP A O 1
ATOM 1423 N N . TYR A 1 178 ? 0.005 20.054 64.648 1.00 51.50 178 TYR A N 1
ATOM 1424 C CA . TYR A 1 178 ? 1.072 19.100 64.318 1.00 51.50 178 TYR A CA 1
ATOM 1425 C C . TYR A 1 178 ? 1.813 19.574 63.065 1.00 51.50 178 TYR A C 1
ATOM 1427 O O . TYR A 1 178 ? 1.406 19.303 61.935 1.00 51.50 178 TYR A O 1
ATOM 1435 N N . GLY A 1 179 ? 2.914 20.292 63.289 1.00 52.69 179 GLY A N 1
ATOM 1436 C CA . GLY A 1 179 ? 3.901 20.610 62.268 1.00 52.69 179 GLY A CA 1
ATOM 1437 C C . GLY A 1 179 ? 4.727 19.385 61.875 1.00 52.69 179 GLY A C 1
ATOM 1438 O O . GLY A 1 179 ? 5.248 18.676 62.734 1.00 52.69 179 GLY A O 1
ATOM 1439 N N . TYR A 1 180 ? 4.880 19.186 60.568 1.00 49.16 180 TYR A N 1
ATOM 1440 C CA . TYR A 1 180 ? 5.964 18.408 59.977 1.00 49.16 180 TYR A CA 1
ATOM 1441 C C . TYR A 1 180 ? 6.403 19.097 58.684 1.00 49.16 180 TYR A C 1
ATOM 1443 O O . TYR A 1 180 ? 5.829 18.873 57.620 1.00 49.16 180 TYR A O 1
ATOM 1451 N N . ASP A 1 181 ? 7.426 19.941 58.811 1.00 50.31 181 ASP A N 1
ATOM 1452 C CA . ASP A 1 181 ? 8.261 20.386 57.699 1.00 50.31 181 ASP A CA 1
ATOM 1453 C C . ASP A 1 181 ? 9.121 19.201 57.240 1.00 50.31 181 ASP A C 1
ATOM 1455 O O . ASP A 1 181 ? 9.877 18.623 58.026 1.00 50.31 181 ASP A O 1
ATOM 1459 N N . TYR A 1 182 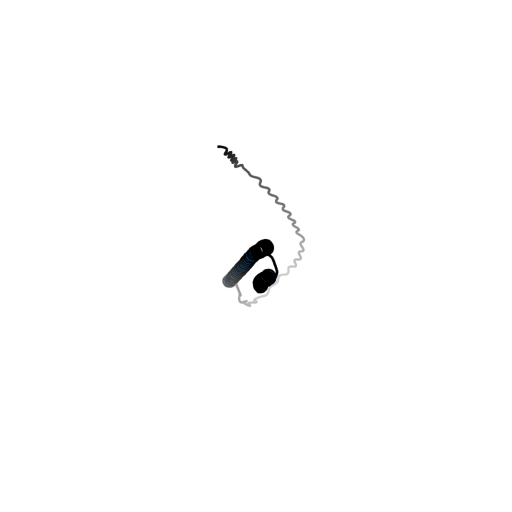? 9.005 18.828 55.967 1.00 53.81 182 TYR A N 1
ATOM 1460 C CA . TYR A 1 182 ? 9.935 17.918 55.302 1.00 53.81 182 TYR A CA 1
ATOM 1461 C C . TYR A 1 182 ? 10.547 18.636 54.100 1.00 53.81 182 TYR A C 1
ATOM 1463 O O . TYR A 1 182 ? 10.048 18.538 52.980 1.00 53.81 182 TYR A O 1
ATOM 1471 N N . ASP A 1 183 ? 11.655 19.328 54.357 1.00 55.19 183 ASP A N 1
ATOM 1472 C CA . ASP A 1 183 ? 12.616 19.737 53.338 1.00 55.19 183 ASP A CA 1
ATOM 1473 C C . ASP A 1 183 ? 13.477 18.521 52.968 1.00 55.19 183 ASP A C 1
ATOM 1475 O O . ASP A 1 183 ? 14.238 18.001 53.787 1.00 55.19 183 ASP A O 1
ATOM 1479 N N . TYR A 1 184 ? 13.353 18.051 51.727 1.00 58.53 184 TYR A N 1
ATOM 1480 C CA . TYR A 1 184 ? 14.291 17.104 51.127 1.00 58.53 184 TYR A CA 1
ATOM 1481 C C . TYR A 1 184 ? 14.912 17.738 49.883 1.00 58.53 184 TYR A C 1
ATOM 1483 O O . TYR A 1 184 ? 14.421 17.574 48.767 1.00 58.53 184 TYR A O 1
ATOM 1491 N N . ASP A 1 185 ? 16.028 18.429 50.103 1.00 61.44 185 ASP A N 1
ATOM 1492 C CA . ASP A 1 185 ? 17.011 18.747 49.074 1.00 61.44 185 ASP A CA 1
ATOM 1493 C C . ASP A 1 185 ? 17.863 17.497 48.805 1.00 61.44 185 ASP A C 1
ATOM 1495 O O . ASP A 1 185 ? 18.617 17.039 49.666 1.00 61.44 185 ASP A O 1
ATOM 1499 N N . TYR A 1 186 ? 17.746 16.934 47.601 1.00 58.31 186 TYR A N 1
ATOM 1500 C CA . TYR A 1 186 ? 18.700 15.961 47.067 1.00 58.31 186 TYR A CA 1
ATOM 1501 C C . TYR A 1 186 ? 19.365 16.549 45.819 1.00 58.31 186 TYR A C 1
ATOM 1503 O O . TYR A 1 186 ? 18.824 16.508 44.716 1.00 58.31 186 TYR A O 1
ATOM 1511 N N . GLU A 1 187 ? 20.562 17.083 46.034 1.00 62.06 187 GLU A N 1
ATOM 1512 C CA . GLU A 1 187 ? 21.596 17.370 45.039 1.00 62.06 187 GLU A CA 1
ATOM 1513 C C . GLU A 1 187 ? 22.771 16.406 45.311 1.00 62.06 187 GLU A C 1
ATOM 1515 O O . GLU A 1 187 ? 22.939 16.025 46.466 1.00 62.06 187 GLU A O 1
ATOM 1520 N N . TYR A 1 188 ? 23.505 15.999 44.260 1.00 52.91 188 TYR A N 1
ATOM 1521 C CA . TYR A 1 188 ? 24.737 15.165 44.143 1.00 52.91 188 TYR A CA 1
ATOM 1522 C C . TYR A 1 188 ? 24.500 14.068 43.079 1.00 52.91 188 TYR A C 1
ATOM 1524 O O . TYR A 1 188 ? 23.580 13.268 43.232 1.00 52.91 188 TYR A O 1
ATOM 1532 N N . ASP A 1 189 ? 25.228 13.924 41.966 1.00 55.59 189 ASP A N 1
ATOM 1533 C CA . ASP A 1 189 ? 26.446 14.516 41.373 1.00 55.59 189 ASP A CA 1
ATOM 1534 C C . ASP A 1 189 ? 26.298 14.475 39.834 1.00 55.59 189 ASP A C 1
ATOM 1536 O O . ASP A 1 189 ? 25.671 13.503 39.337 1.00 55.59 189 ASP A O 1
#

Secondary structure (DSSP, 8-state):
-HHHHHHHHHHHHHHHHHHHHHHHHHHHHHHHHHHHHHHHHHHS-HHHHHHHHHHHHHHHHHHHHHHHHHHHHHHHHHHHHHHHHHHHHHHHHHHHHHHHHHHHHHHHHHHHHHHHHHHHHHHTTS---------------------------------------------------------------

Mean predicted aligned error: 20.62 Å

Foldseek 3Di:
DVVVVVVVVVLVVVLVVLVVVLVVVLVVLVVVLVVVLVVCVVDDDPVVSVVVNVVSVVVSVVSVVVSVVVSVVSVVVVVVVVVVVVVVVVVVVVVVVVVVVVVVVVVVVVVVVVVVVVVVVVVVPPDPPPPPPDDPPDDDDDDDDDDDDDDDDDDDDDDDDDDDDDDDDDDDDDDDDDDDDDDDDDDDD

Radius of gyration: 52.94 Å; Cα contacts (8 Å, |Δi|>4): 15; chains: 1; bounding box: 114×40×138 Å

pLDDT: mean 71.15, std 17.96, range [39.12, 95.81]